Protein AF-A0A9W7CP12-F1 (afdb_monomer)

InterPro domains:
  IPR004367 Cyclin, C-terminal domain [PF02984] (115-183)
  IPR004367 Cyclin, C-terminal domain [SM01332] (68-202)
  IPR006671 Cyclin, N-terminal [PF00134] (17-91)
  IPR036915 Cyclin-like superfamily [SSF47954] (12-97)
  IPR036915 Cyclin-like superfamily [SSF47954] (108-183)
  IPR039361 Cyclin [PTHR10177] (16-177)

Nearest PDB structures (foldseek):
  7egb-assembly1_9  TM=3.425E-01  e=8.091E-02  Homo sapiens
  1jkw-assembly1_A-2  TM=3.602E-01  e=4.108E-01  Homo sapiens
  8p6v-assembly1_I  TM=3.367E-01  e=2.803E-01  Homo sapiens

Radius of gyration: 27.2 Å; Cα contacts (8 Å, |Δi|>4): 133; chains: 1; bounding box: 60×41×88 Å

Structure (mmCIF, N/CA/C/O backbone):
data_AF-A0A9W7CP12-F1
#
_entry.id   AF-A0A9W7CP12-F1
#
loop_
_atom_site.group_PDB
_atom_site.id
_atom_site.type_symbol
_atom_site.label_atom_id
_atom_site.label_alt_id
_atom_site.label_comp_id
_atom_site.label_asym_id
_atom_site.label_entity_id
_atom_site.label_seq_id
_atom_site.pdbx_PDB_ins_code
_atom_site.Cartn_x
_atom_site.Cartn_y
_atom_site.Cartn_z
_atom_site.occupancy
_atom_site.B_iso_or_equiv
_atom_site.auth_seq_id
_atom_site.auth_comp_id
_atom_site.auth_asym_id
_atom_site.auth_atom_id
_atom_site.pdbx_PDB_model_num
ATOM 1 N N . MET A 1 1 ? 6.846 12.662 -31.888 1.00 48.72 1 MET A N 1
ATOM 2 C CA . MET A 1 1 ? 7.546 11.519 -32.517 1.00 48.72 1 MET A CA 1
ATOM 3 C C . MET A 1 1 ? 6.864 10.180 -32.224 1.00 48.72 1 MET A C 1
ATOM 5 O O . MET A 1 1 ? 6.483 9.515 -33.170 1.00 48.72 1 MET A O 1
ATOM 9 N N . LEU A 1 2 ? 6.542 9.848 -30.967 1.00 48.59 2 LEU A N 1
ATOM 10 C CA . LEU A 1 2 ? 5.901 8.576 -30.557 1.00 48.59 2 LEU A CA 1
ATOM 11 C C . LEU A 1 2 ? 4.582 8.162 -31.252 1.00 48.59 2 LEU A C 1
ATOM 13 O O . LEU A 1 2 ? 4.229 6.987 -31.246 1.00 48.59 2 LEU A O 1
ATOM 17 N N . ARG A 1 3 ? 3.820 9.103 -31.828 1.00 49.47 3 ARG A N 1
ATOM 18 C CA . ARG A 1 3 ? 2.498 8.825 -32.428 1.00 49.47 3 ARG A CA 1
ATOM 19 C C . ARG A 1 3 ? 2.573 8.184 -33.821 1.00 49.47 3 ARG A C 1
ATOM 21 O O . ARG A 1 3 ? 1.631 7.509 -34.209 1.00 49.47 3 ARG A O 1
ATOM 28 N N . GLN A 1 4 ? 3.665 8.401 -34.559 1.00 51.88 4 GLN A N 1
ATOM 29 C CA . GLN A 1 4 ? 3.853 7.857 -35.913 1.00 51.88 4 GLN A CA 1
ATOM 30 C C . GLN A 1 4 ? 4.473 6.450 -35.900 1.00 51.88 4 GLN A C 1
ATOM 32 O O . GLN A 1 4 ? 4.232 5.670 -36.814 1.00 51.88 4 GLN A O 1
ATOM 37 N N . GLU A 1 5 ? 5.218 6.102 -34.849 1.00 51.44 5 GLU A N 1
ATOM 38 C CA . GLU A 1 5 ? 5.878 4.795 -34.710 1.00 51.44 5 GLU A CA 1
ATOM 39 C C . GLU A 1 5 ? 4.901 3.667 -34.347 1.00 51.44 5 GLU A C 1
ATOM 41 O O . GLU A 1 5 ? 5.086 2.538 -34.787 1.00 51.44 5 GLU A O 1
ATOM 46 N N . LEU A 1 6 ? 3.814 3.987 -33.631 1.00 53.31 6 LEU A N 1
ATOM 47 C CA . LEU A 1 6 ? 2.730 3.057 -33.268 1.00 53.31 6 LEU A CA 1
ATOM 48 C C . LEU A 1 6 ? 1.952 2.493 -34.470 1.00 53.31 6 LEU A C 1
ATOM 50 O O . LEU A 1 6 ? 1.243 1.505 -34.324 1.00 53.31 6 LEU A O 1
ATOM 54 N N . LEU A 1 7 ? 2.036 3.141 -35.637 1.00 57.94 7 LEU A N 1
ATOM 55 C CA . LEU A 1 7 ? 1.302 2.754 -36.847 1.00 57.94 7 LEU A CA 1
ATOM 56 C C . LEU A 1 7 ? 2.105 1.819 -37.762 1.00 57.94 7 LEU A C 1
ATOM 58 O O . LEU A 1 7 ? 1.591 1.391 -38.795 1.00 57.94 7 LEU A O 1
ATOM 62 N N . ARG A 1 8 ? 3.368 1.520 -37.426 1.00 54.97 8 ARG A N 1
ATOM 63 C CA . ARG A 1 8 ? 4.191 0.614 -38.228 1.00 54.97 8 ARG A CA 1
ATOM 64 C C . ARG A 1 8 ? 3.837 -0.849 -37.930 1.00 54.97 8 ARG A C 1
ATOM 66 O O . ARG A 1 8 ? 3.758 -1.213 -36.760 1.00 54.97 8 ARG A O 1
ATOM 73 N N . PRO A 1 9 ? 3.694 -1.704 -38.958 1.00 53.38 9 PRO A N 1
ATOM 74 C CA . PRO A 1 9 ? 3.470 -3.141 -38.774 1.00 53.38 9 PRO A CA 1
ATOM 75 C C . PRO A 1 9 ? 4.640 -3.849 -38.063 1.00 53.38 9 PRO A C 1
ATOM 77 O O . PRO A 1 9 ? 4.441 -4.912 -37.486 1.00 53.38 9 PRO A O 1
ATOM 80 N N . ASP A 1 10 ? 5.818 -3.219 -38.026 1.00 55.84 10 ASP A N 1
ATOM 81 C CA . ASP A 1 10 ? 7.022 -3.695 -37.330 1.00 55.84 10 ASP A CA 1
ATOM 82 C C . ASP A 1 10 ? 7.132 -3.157 -35.889 1.00 55.84 10 ASP A C 1
ATOM 84 O O . ASP A 1 10 ? 8.205 -3.210 -35.284 1.00 55.84 10 ASP A O 1
ATOM 88 N N . PHE A 1 11 ? 6.058 -2.568 -35.341 1.00 51.28 11 PHE A N 1
ATOM 89 C CA . PHE A 1 11 ? 6.026 -2.070 -33.966 1.00 51.28 11 PHE A CA 1
ATOM 90 C C . PHE A 1 11 ? 6.211 -3.239 -32.991 1.00 51.28 11 PHE A C 1
ATOM 92 O O . PHE A 1 11 ? 5.264 -3.913 -32.586 1.00 51.28 11 PHE A O 1
ATOM 99 N N . SER A 1 12 ? 7.467 -3.498 -32.632 1.00 59.34 12 SER A N 1
ATOM 100 C CA . SER A 1 12 ? 7.801 -4.504 -31.638 1.00 59.34 12 SER A CA 1
ATOM 101 C C . SER A 1 12 ? 7.378 -4.020 -30.254 1.00 59.34 12 SER A C 1
ATOM 103 O O . SER A 1 12 ? 7.565 -2.847 -29.922 1.00 59.34 12 SER A O 1
ATOM 105 N N . LYS A 1 13 ? 6.874 -4.925 -29.408 1.00 57.66 13 LYS A N 1
ATOM 106 C CA . LYS A 1 13 ? 6.557 -4.649 -27.991 1.00 57.66 13 LYS A CA 1
ATOM 107 C C . LYS A 1 13 ? 7.742 -4.006 -27.256 1.00 57.66 13 LYS A C 1
ATOM 109 O O . LYS A 1 13 ? 7.543 -3.188 -26.361 1.00 57.66 13 LYS A O 1
ATOM 114 N N . HIS A 1 14 ? 8.969 -4.282 -27.711 1.00 56.53 14 HIS A N 1
ATOM 115 C CA . HIS A 1 14 ? 10.203 -3.621 -27.282 1.00 56.53 14 HIS A CA 1
ATOM 116 C C . HIS A 1 14 ? 10.127 -2.084 -27.322 1.00 56.53 14 HIS A C 1
ATOM 118 O O . HIS A 1 14 ? 10.694 -1.426 -26.464 1.00 56.53 14 HIS A O 1
ATOM 124 N N . TYR A 1 15 ? 9.389 -1.466 -28.245 1.00 59.72 15 TYR A N 1
ATOM 125 C CA . TYR A 1 15 ? 9.288 -0.001 -28.312 1.00 59.72 15 TYR A CA 1
ATOM 126 C C . TYR A 1 15 ? 8.371 0.613 -27.246 1.00 59.72 15 TYR A C 1
ATOM 128 O O . TYR A 1 15 ? 8.470 1.807 -26.954 1.00 59.72 15 TYR A O 1
ATOM 136 N N . GLU A 1 16 ? 7.479 -0.170 -26.636 1.00 67.06 16 GLU A N 1
ATOM 137 C CA . GLU A 1 16 ? 6.551 0.343 -25.630 1.00 67.06 16 GLU A CA 1
ATOM 138 C C . GLU A 1 16 ? 7.244 0.595 -24.284 1.00 67.06 16 GLU A C 1
ATOM 140 O O . GLU A 1 16 ? 7.009 1.636 -23.663 1.00 67.06 16 GLU A O 1
ATOM 145 N N . TYR A 1 17 ? 8.163 -0.290 -23.873 1.00 70.81 17 TYR A N 1
ATOM 146 C CA . TYR A 1 17 ? 8.925 -0.112 -22.630 1.00 70.81 17 TYR A CA 1
ATOM 147 C C . TYR A 1 17 ? 9.969 1.011 -22.734 1.00 70.81 17 TYR A C 1
ATOM 149 O O . TYR A 1 17 ? 10.234 1.687 -21.738 1.00 70.81 17 TYR A O 1
ATOM 157 N N . LEU A 1 18 ? 10.517 1.271 -23.932 1.00 72.00 18 LEU A N 1
ATOM 158 C CA . LEU A 1 18 ? 11.513 2.330 -24.157 1.00 72.00 18 LEU A CA 1
ATOM 159 C C . LEU A 1 18 ? 11.016 3.716 -23.719 1.00 72.00 18 LEU A C 1
ATOM 161 O O . LEU A 1 18 ? 11.817 4.541 -23.286 1.00 72.00 18 LEU A O 1
ATOM 165 N N . LYS A 1 19 ? 9.696 3.948 -23.743 1.00 74.81 19 LYS A N 1
ATOM 166 C CA . LYS A 1 19 ? 9.063 5.185 -23.250 1.00 74.81 19 LYS A CA 1
ATOM 167 C C . LYS A 1 19 ? 9.297 5.429 -21.759 1.00 74.81 19 LYS A C 1
ATOM 169 O O . LYS A 1 19 ? 9.301 6.574 -21.322 1.00 74.81 19 LYS A O 1
ATOM 174 N N . TYR A 1 20 ? 9.446 4.357 -20.985 1.00 76.06 20 TYR A N 1
ATOM 175 C CA . TYR A 1 20 ? 9.597 4.389 -19.530 1.00 76.06 20 TYR A CA 1
ATOM 176 C C . TYR A 1 20 ? 11.020 4.066 -19.082 1.00 76.06 20 TYR A C 1
ATOM 178 O O . TYR A 1 20 ? 11.354 4.294 -17.925 1.00 76.06 20 TYR A O 1
ATOM 186 N N . ARG A 1 21 ? 11.858 3.563 -19.994 1.00 83.19 21 ARG A N 1
ATOM 187 C CA . ARG A 1 21 ? 13.224 3.115 -19.722 1.00 83.19 21 ARG A CA 1
ATOM 188 C C . ARG A 1 21 ? 14.050 4.164 -18.992 1.00 83.19 21 ARG A C 1
ATOM 190 O O . ARG A 1 21 ? 14.639 3.842 -17.973 1.00 83.19 21 ARG A O 1
ATOM 197 N N . GLN A 1 22 ? 14.097 5.393 -19.504 1.00 81.50 22 GLN A N 1
ATOM 198 C CA . GLN A 1 22 ? 14.912 6.449 -18.900 1.00 81.50 22 GLN A CA 1
ATOM 199 C C . GLN A 1 22 ? 14.479 6.714 -17.454 1.00 81.50 22 GLN A C 1
ATOM 201 O O . GLN A 1 22 ? 15.292 6.619 -16.547 1.00 81.50 22 GLN A O 1
ATOM 206 N N . VAL A 1 23 ? 13.175 6.907 -17.240 1.00 83.25 23 VAL A N 1
ATOM 207 C CA . VAL A 1 23 ? 12.600 7.142 -15.908 1.00 83.25 23 VAL A CA 1
ATOM 208 C C . VAL A 1 23 ? 12.874 5.972 -14.960 1.00 83.25 23 VAL A C 1
ATOM 210 O O . VAL A 1 23 ? 13.219 6.189 -13.806 1.00 83.25 23 VAL A O 1
ATOM 213 N N . LEU A 1 24 ? 12.743 4.730 -15.435 1.00 83.69 24 LEU A N 1
ATOM 214 C CA . LEU A 1 24 ? 13.001 3.535 -14.629 1.00 83.69 24 LEU A CA 1
ATOM 215 C C . LEU A 1 24 ? 14.478 3.377 -14.275 1.00 83.69 24 LEU A C 1
ATOM 217 O O . LEU A 1 24 ? 14.784 3.011 -13.148 1.00 83.69 24 LEU A O 1
ATOM 221 N N . VAL A 1 25 ? 15.387 3.638 -15.214 1.00 89.94 25 VAL A N 1
ATOM 222 C CA . VAL A 1 25 ? 16.833 3.524 -14.983 1.00 89.94 25 VAL A CA 1
ATOM 223 C C . VAL A 1 25 ? 17.317 4.611 -14.026 1.00 89.94 25 VAL A C 1
ATOM 225 O O . VAL A 1 25 ? 18.059 4.294 -13.100 1.00 89.94 25 VAL A O 1
ATOM 228 N N . ASP A 1 26 ? 16.857 5.851 -14.201 1.00 87.12 26 ASP A N 1
ATOM 229 C CA . ASP A 1 26 ? 17.171 6.957 -13.291 1.00 87.12 26 ASP A CA 1
ATOM 230 C C . ASP A 1 26 ? 16.660 6.646 -11.874 1.00 87.12 26 ASP A C 1
ATOM 232 O O . ASP A 1 26 ? 17.395 6.769 -10.898 1.00 87.12 26 ASP A O 1
ATOM 236 N N . TRP A 1 27 ? 15.432 6.129 -11.771 1.00 89.44 27 TRP A N 1
ATOM 237 C CA . TRP A 1 27 ? 14.845 5.674 -10.510 1.00 89.44 27 TRP A CA 1
ATOM 238 C C . TRP A 1 27 ? 15.626 4.505 -9.879 1.00 89.44 27 TRP A C 1
ATOM 240 O O . TRP A 1 27 ? 15.869 4.508 -8.677 1.00 89.44 27 TRP A O 1
ATOM 250 N N . MET A 1 28 ? 16.071 3.514 -10.663 1.00 92.06 28 MET A N 1
ATOM 251 C CA . MET A 1 28 ? 16.882 2.397 -10.153 1.00 92.06 28 MET A CA 1
ATOM 252 C C . MET A 1 28 ? 18.236 2.863 -9.621 1.00 92.06 28 MET A C 1
ATOM 254 O O . MET A 1 28 ? 18.726 2.303 -8.641 1.00 92.06 28 MET A O 1
ATOM 258 N N . ALA A 1 29 ? 18.847 3.846 -10.285 1.00 90.75 29 ALA A N 1
ATOM 259 C CA . ALA A 1 29 ? 20.113 4.423 -9.861 1.00 90.75 29 ALA A CA 1
ATOM 260 C C . ALA A 1 29 ? 19.967 5.152 -8.526 1.00 90.75 29 ALA A C 1
ATOM 262 O O . ALA A 1 29 ? 20.739 4.879 -7.607 1.00 90.75 29 ALA A O 1
ATOM 263 N N . ASP A 1 30 ? 18.932 5.982 -8.403 1.00 88.38 30 ASP A N 1
ATOM 264 C CA . ASP A 1 30 ? 18.612 6.683 -7.163 1.00 88.38 30 ASP A CA 1
ATOM 265 C C . ASP A 1 30 ? 18.343 5.701 -6.014 1.00 88.38 30 ASP A C 1
ATOM 267 O O . ASP A 1 30 ? 18.995 5.776 -4.977 1.00 88.38 30 ASP A O 1
ATOM 271 N N . VAL A 1 31 ? 17.480 4.697 -6.214 1.00 87.81 31 VAL A N 1
ATOM 272 C CA . VAL A 1 31 ? 17.159 3.696 -5.178 1.00 87.81 31 VAL A CA 1
ATOM 273 C C . VAL A 1 31 ? 18.375 2.857 -4.782 1.00 87.81 31 VAL A C 1
ATOM 275 O O . VAL A 1 31 ? 18.575 2.558 -3.601 1.00 87.81 31 VAL A O 1
ATOM 278 N N . GLY A 1 32 ? 19.193 2.469 -5.761 1.00 87.19 32 GLY A N 1
ATOM 279 C CA . GLY A 1 32 ? 20.423 1.727 -5.518 1.00 87.19 32 GLY A CA 1
ATOM 280 C C . GLY A 1 32 ? 21.399 2.501 -4.635 1.00 87.19 32 GLY A C 1
ATOM 281 O O . GLY A 1 32 ? 21.971 1.920 -3.717 1.00 87.19 32 GLY A O 1
ATOM 282 N N . GLU A 1 33 ? 21.562 3.802 -4.876 1.00 86.06 33 GLU A N 1
ATOM 283 C CA . GLU A 1 33 ? 22.510 4.655 -4.154 1.00 86.06 33 GLU A CA 1
ATOM 284 C C . GLU A 1 33 ? 21.976 5.109 -2.787 1.00 86.06 33 GLU A C 1
ATOM 286 O O . GLU A 1 33 ? 22.673 4.984 -1.778 1.00 86.06 33 GLU A O 1
ATOM 291 N N . THR A 1 34 ? 20.735 5.597 -2.728 1.00 82.56 34 THR A N 1
ATOM 292 C CA . THR A 1 34 ? 20.177 6.248 -1.532 1.00 82.56 34 THR A CA 1
ATOM 293 C C . THR A 1 34 ? 19.649 5.255 -0.502 1.00 82.56 34 THR A C 1
ATOM 295 O O . THR A 1 34 ? 19.915 5.40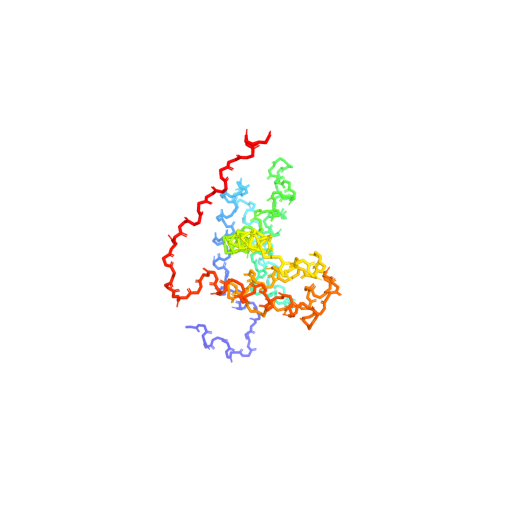8 0.693 1.00 82.56 34 THR A O 1
ATOM 298 N N . HIS A 1 35 ? 18.931 4.221 -0.948 1.00 81.50 35 HIS A N 1
ATOM 299 C CA . HIS A 1 35 ? 18.226 3.301 -0.058 1.00 81.50 35 HIS A CA 1
ATOM 300 C C . HIS A 1 35 ? 18.985 1.998 0.172 1.00 81.50 35 HIS A C 1
ATOM 302 O O . HIS A 1 35 ? 19.064 1.529 1.304 1.00 81.50 35 HIS A O 1
ATOM 308 N N . LEU A 1 36 ? 19.567 1.424 -0.883 1.00 82.31 36 LEU A N 1
ATOM 309 C CA . LEU A 1 36 ? 20.273 0.142 -0.793 1.00 82.31 36 LEU A CA 1
ATOM 310 C C . LEU A 1 36 ? 21.790 0.292 -0.611 1.00 82.31 36 LEU A C 1
ATOM 312 O O . LEU A 1 36 ? 22.464 -0.708 -0.376 1.00 82.31 36 LEU A O 1
ATOM 316 N N . ARG A 1 37 ? 22.331 1.517 -0.725 1.00 84.38 37 ARG A N 1
ATOM 317 C CA . ARG A 1 37 ? 23.773 1.830 -0.624 1.00 84.38 37 ARG A CA 1
ATOM 318 C C . ARG A 1 37 ? 24.651 0.898 -1.467 1.00 84.38 37 ARG A C 1
ATOM 320 O O . ARG A 1 37 ? 25.757 0.524 -1.083 1.00 84.38 37 ARG A O 1
ATOM 327 N N . MET A 1 38 ? 24.134 0.506 -2.625 1.00 86.50 38 MET A N 1
ATOM 328 C CA . MET A 1 38 ? 24.761 -0.446 -3.524 1.00 86.50 38 MET A CA 1
ATOM 329 C C . MET A 1 38 ? 25.910 0.200 -4.281 1.00 86.50 38 MET A C 1
ATOM 331 O O . MET A 1 38 ? 25.858 1.365 -4.679 1.00 86.50 38 MET A O 1
ATOM 335 N N . ARG A 1 39 ? 26.924 -0.610 -4.584 1.00 89.88 39 ARG A N 1
ATOM 336 C CA . ARG A 1 39 ? 27.966 -0.221 -5.532 1.00 89.88 39 ARG A CA 1
ATOM 337 C C . ARG A 1 39 ? 27.365 -0.045 -6.933 1.00 89.88 39 ARG A C 1
ATOM 339 O O . ARG A 1 39 ? 26.448 -0.777 -7.323 1.00 89.88 39 ARG A O 1
ATOM 346 N N . LYS A 1 40 ? 27.883 0.912 -7.711 1.00 90.31 40 LYS A N 1
ATOM 347 C CA . LYS A 1 40 ? 27.330 1.275 -9.034 1.00 90.31 40 LYS A CA 1
ATOM 348 C C . LYS A 1 40 ? 27.320 0.090 -9.999 1.00 90.31 40 LYS A C 1
ATOM 350 O O . LYS A 1 40 ? 26.395 -0.062 -10.791 1.00 90.31 40 LYS A O 1
ATOM 355 N N . GLU A 1 41 ? 28.304 -0.793 -9.891 1.00 91.62 41 GLU A N 1
ATOM 356 C CA . GLU A 1 41 ? 28.424 -2.017 -10.682 1.00 91.62 41 GLU A CA 1
ATOM 357 C C . GLU A 1 41 ? 27.203 -2.932 -10.505 1.00 91.62 41 GLU A C 1
ATOM 359 O O . GLU A 1 41 ? 26.729 -3.529 -11.472 1.00 91.62 41 GLU A O 1
ATOM 364 N N . TYR A 1 42 ? 26.643 -3.006 -9.293 1.00 93.25 42 TYR A N 1
ATOM 365 C CA . TYR A 1 42 ? 25.465 -3.825 -9.013 1.00 93.25 42 TYR A CA 1
ATOM 366 C C . TYR A 1 42 ? 24.195 -3.215 -9.604 1.00 93.25 42 TYR A C 1
ATOM 368 O O . TYR A 1 42 ? 23.345 -3.936 -10.123 1.00 93.25 42 TYR A O 1
ATOM 376 N N . VAL A 1 43 ? 24.073 -1.885 -9.557 1.00 91.88 43 VAL A N 1
ATOM 377 C CA . VAL A 1 43 ? 22.967 -1.156 -10.191 1.00 91.88 43 VAL A CA 1
ATOM 378 C C . VAL A 1 43 ? 23.007 -1.373 -11.705 1.00 91.88 43 VAL A C 1
ATOM 380 O O . VAL A 1 43 ? 21.986 -1.698 -12.308 1.00 91.88 43 VAL A O 1
ATOM 383 N N . HIS A 1 44 ? 24.190 -1.295 -12.323 1.00 92.75 44 HIS A N 1
ATOM 384 C CA . HIS A 1 44 ? 24.357 -1.593 -13.747 1.00 92.75 44 HIS A CA 1
ATOM 385 C C . HIS A 1 44 ? 23.969 -3.038 -14.092 1.00 92.75 44 HIS A C 1
ATOM 387 O O . HIS A 1 44 ? 23.277 -3.262 -15.088 1.00 92.75 44 HIS A O 1
ATOM 393 N N . ALA A 1 45 ? 24.350 -4.012 -13.260 1.00 93.94 45 ALA A N 1
ATOM 394 C CA . ALA A 1 45 ? 23.929 -5.401 -13.434 1.00 93.94 45 ALA A CA 1
ATOM 395 C C . ALA A 1 45 ? 22.403 -5.563 -13.311 1.00 93.94 45 ALA A C 1
ATOM 397 O O . ALA A 1 45 ? 21.787 -6.232 -14.142 1.00 93.94 45 ALA A O 1
ATOM 398 N N . ALA A 1 46 ? 21.778 -4.900 -12.332 1.00 94.50 46 ALA A N 1
ATOM 399 C CA . ALA A 1 46 ? 20.329 -4.903 -12.145 1.00 94.50 46 ALA A CA 1
ATOM 400 C C . ALA A 1 46 ? 19.585 -4.316 -13.352 1.00 94.50 46 ALA A C 1
ATOM 402 O O . ALA A 1 46 ? 18.597 -4.896 -13.804 1.00 94.50 46 ALA A O 1
ATOM 403 N N . VAL A 1 47 ? 20.069 -3.201 -13.911 1.00 92.69 47 VAL A N 1
ATOM 404 C CA . VAL A 1 47 ? 19.520 -2.622 -15.147 1.00 92.69 47 VAL A CA 1
ATOM 405 C C . VAL A 1 47 ? 19.638 -3.624 -16.298 1.00 92.69 47 VAL A C 1
ATOM 407 O O . VAL A 1 47 ? 18.671 -3.835 -17.020 1.00 92.69 47 VAL A O 1
ATOM 410 N N . GLY A 1 48 ? 20.771 -4.321 -16.427 1.00 90.31 48 GLY A N 1
ATOM 411 C CA . GLY A 1 48 ? 20.937 -5.390 -17.417 1.00 90.31 48 GLY A CA 1
ATOM 412 C C . GLY A 1 48 ? 19.929 -6.538 -17.259 1.00 90.31 48 GLY A C 1
ATOM 413 O O . GLY A 1 48 ? 19.402 -7.040 -18.255 1.00 90.31 48 GLY A O 1
ATOM 414 N N . TYR A 1 49 ? 19.608 -6.931 -16.022 1.00 92.62 49 TYR A N 1
ATOM 415 C CA . TYR A 1 49 ? 18.553 -7.914 -15.752 1.00 92.62 49 TYR A CA 1
ATOM 416 C C . TYR A 1 49 ? 17.176 -7.400 -16.177 1.00 92.62 49 TYR A C 1
ATOM 418 O O . TYR A 1 49 ? 16.430 -8.137 -16.822 1.00 92.62 49 TYR A O 1
ATOM 426 N N . LEU A 1 50 ? 16.862 -6.138 -15.872 1.00 89.31 50 LEU A N 1
ATOM 427 C CA . LEU A 1 50 ? 15.600 -5.510 -16.258 1.00 89.31 50 LEU A CA 1
ATOM 428 C C . LEU A 1 50 ? 15.438 -5.465 -17.785 1.00 89.31 50 LEU A C 1
ATOM 430 O O . LEU A 1 50 ? 14.401 -5.881 -18.298 1.00 89.31 50 LEU A O 1
ATOM 434 N N . GLU A 1 51 ? 16.472 -5.032 -18.513 1.00 86.88 51 GLU A N 1
ATOM 435 C CA . GLU A 1 51 ? 16.470 -4.989 -19.984 1.00 86.88 51 GLU A CA 1
ATOM 436 C C . GLU A 1 51 ? 16.216 -6.373 -20.579 1.00 86.88 51 GLU A C 1
ATOM 438 O O . GLU A 1 51 ? 15.392 -6.521 -21.476 1.00 86.88 51 GLU A O 1
ATOM 443 N N . LYS A 1 52 ? 16.869 -7.415 -20.051 1.00 86.19 52 LYS A N 1
ATOM 444 C CA . LYS A 1 52 ? 16.702 -8.783 -20.554 1.00 86.19 52 LYS A CA 1
ATOM 445 C C . LYS A 1 52 ? 15.288 -9.324 -20.333 1.00 86.19 52 LYS A C 1
ATOM 447 O O . LYS A 1 52 ? 14.779 -10.045 -21.188 1.00 86.19 52 LYS A O 1
ATOM 452 N N . VAL A 1 53 ? 14.654 -8.987 -19.209 1.00 84.56 53 VAL A N 1
ATOM 453 C CA . VAL A 1 53 ? 13.267 -9.391 -18.930 1.00 84.56 53 VAL A CA 1
ATOM 454 C C . VAL A 1 53 ? 12.292 -8.643 -19.839 1.00 84.56 53 VAL A C 1
ATOM 456 O O . VAL A 1 53 ? 11.406 -9.265 -20.425 1.00 84.56 53 VAL A O 1
ATOM 459 N N . LEU A 1 54 ? 12.469 -7.331 -20.001 1.00 79.69 54 LEU A N 1
ATOM 460 C CA . LEU A 1 54 ? 11.586 -6.497 -20.822 1.00 79.69 54 LEU A CA 1
ATOM 461 C C . LEU A 1 54 ? 11.781 -6.705 -22.331 1.00 79.69 54 LEU A C 1
ATOM 463 O O . LEU A 1 54 ? 10.849 -6.476 -23.096 1.00 79.69 54 LEU A O 1
ATOM 467 N N . ALA A 1 55 ? 12.958 -7.170 -22.755 1.00 77.00 55 ALA A N 1
ATOM 468 C CA . ALA A 1 55 ? 13.257 -7.533 -24.138 1.00 77.00 55 ALA A CA 1
ATOM 469 C C . ALA A 1 55 ? 12.886 -8.986 -24.494 1.00 77.00 55 ALA A C 1
ATOM 471 O O . ALA A 1 55 ? 13.172 -9.430 -25.607 1.00 77.00 55 ALA A O 1
ATOM 472 N N . SER A 1 56 ? 12.289 -9.747 -23.575 1.00 76.38 56 SER A N 1
ATOM 473 C CA . SER A 1 56 ? 11.791 -11.092 -23.879 1.00 76.38 56 SER A CA 1
ATOM 474 C C . SER A 1 56 ? 10.468 -11.037 -24.657 1.00 76.38 56 SER A C 1
ATOM 476 O O . SER A 1 56 ? 9.692 -10.099 -24.501 1.00 76.38 56 SER A O 1
ATOM 478 N N . ASP A 1 57 ? 10.169 -12.065 -25.459 1.00 69.50 57 ASP A N 1
ATOM 479 C CA . ASP A 1 57 ? 8.912 -12.158 -26.232 1.00 69.50 57 ASP A CA 1
ATOM 480 C C . ASP A 1 57 ? 7.658 -12.382 -25.358 1.00 69.50 57 ASP A C 1
ATOM 482 O O . ASP A 1 57 ? 6.529 -12.480 -25.857 1.00 69.50 57 ASP A O 1
ATOM 486 N N . ALA A 1 58 ? 7.841 -12.459 -24.038 1.00 73.12 58 ALA A N 1
ATOM 487 C CA . ALA A 1 58 ? 6.760 -12.564 -23.076 1.00 73.12 58 ALA A CA 1
ATOM 488 C C . ALA A 1 58 ? 5.872 -11.302 -23.095 1.00 73.12 58 ALA A C 1
ATOM 490 O O . ALA A 1 58 ? 6.327 -10.200 -23.413 1.00 73.12 58 ALA A O 1
ATOM 491 N N . PRO A 1 59 ? 4.577 -11.425 -22.756 1.00 72.06 59 PRO A N 1
ATOM 492 C CA . PRO A 1 59 ? 3.723 -10.256 -22.595 1.00 72.06 59 PRO A CA 1
ATOM 493 C C . PRO A 1 59 ? 4.307 -9.317 -21.531 1.00 72.06 59 PRO A C 1
ATOM 495 O O . PRO A 1 59 ? 4.590 -9.743 -20.410 1.00 72.06 59 PRO A O 1
ATOM 498 N N . LEU A 1 60 ? 4.467 -8.038 -21.892 1.00 69.25 60 LEU A N 1
ATOM 499 C CA . LEU A 1 60 ? 4.967 -7.018 -20.976 1.00 69.25 60 LEU A CA 1
ATOM 500 C C . LEU A 1 60 ? 4.073 -6.949 -19.729 1.00 69.25 60 LEU A C 1
ATOM 502 O O . LEU A 1 60 ? 2.840 -6.974 -19.850 1.00 69.25 60 LEU A O 1
ATOM 506 N N . PRO A 1 61 ? 4.665 -6.842 -18.528 1.00 71.88 61 PRO A N 1
ATOM 507 C CA . PRO A 1 61 ? 3.885 -6.601 -17.332 1.00 71.88 61 PRO A CA 1
ATOM 508 C C . PRO A 1 61 ? 3.157 -5.259 -17.442 1.00 71.88 61 PRO A C 1
ATOM 510 O O . PRO A 1 61 ? 3.582 -4.345 -18.149 1.00 71.88 61 PRO A O 1
ATOM 513 N N . ARG A 1 62 ? 2.039 -5.134 -16.723 1.00 73.25 62 ARG A N 1
ATOM 514 C CA . ARG A 1 62 ? 1.333 -3.856 -16.620 1.00 73.25 62 ARG A CA 1
ATOM 515 C C . ARG A 1 62 ? 2.274 -2.787 -16.037 1.00 73.25 62 ARG A C 1
ATOM 517 O O . ARG A 1 62 ? 3.146 -3.104 -15.227 1.00 73.25 62 ARG A O 1
ATOM 524 N N . LYS A 1 63 ? 2.094 -1.528 -16.446 1.00 70.44 63 LYS A N 1
ATOM 525 C CA . LYS A 1 63 ? 2.983 -0.401 -16.104 1.00 70.44 63 LYS A CA 1
ATOM 526 C C . LYS A 1 63 ? 3.190 -0.219 -14.590 1.00 70.44 63 LYS A C 1
ATOM 528 O O . LYS A 1 63 ? 4.292 0.108 -14.167 1.00 70.44 63 LYS A O 1
ATOM 533 N N . ASP A 1 64 ? 2.161 -0.477 -13.785 1.00 71.06 64 ASP A N 1
ATOM 534 C CA . ASP A 1 64 ? 2.176 -0.459 -12.311 1.00 71.06 64 ASP A CA 1
ATOM 535 C C . ASP A 1 64 ? 3.164 -1.462 -11.694 1.00 71.06 64 ASP A C 1
ATOM 537 O O . ASP A 1 64 ? 3.562 -1.322 -10.544 1.00 71.06 64 ASP A O 1
ATOM 541 N N . ARG A 1 65 ? 3.612 -2.461 -12.459 1.00 77.00 65 ARG A N 1
ATOM 542 C CA . ARG A 1 65 ? 4.532 -3.502 -11.986 1.00 77.00 65 ARG A CA 1
ATOM 543 C C . ARG A 1 65 ? 5.982 -3.273 -12.398 1.00 77.00 65 ARG A C 1
ATOM 545 O O . ARG A 1 65 ? 6.843 -4.050 -11.994 1.00 77.00 65 ARG A O 1
ATOM 552 N N . PHE A 1 66 ? 6.280 -2.241 -13.189 1.00 82.19 66 PHE A N 1
ATOM 553 C CA . PHE A 1 66 ? 7.641 -2.000 -13.682 1.00 82.19 66 PHE A CA 1
ATOM 554 C C . PHE A 1 66 ? 8.625 -1.661 -12.565 1.00 82.19 66 PHE A C 1
ATOM 556 O O . PHE A 1 66 ? 9.730 -2.193 -12.554 1.00 82.19 66 PHE A O 1
ATOM 563 N N . GLN A 1 67 ? 8.217 -0.847 -11.595 1.00 84.19 67 GLN A N 1
ATOM 564 C CA . GLN A 1 67 ? 9.052 -0.541 -10.434 1.00 84.19 67 GLN A CA 1
ATOM 565 C C . GLN A 1 67 ? 9.263 -1.780 -9.549 1.00 84.19 67 GLN A C 1
ATOM 567 O O . GLN A 1 67 ? 10.366 -2.001 -9.060 1.00 84.19 67 GLN A O 1
ATOM 572 N N . LEU A 1 68 ? 8.252 -2.647 -9.395 1.00 84.81 68 LEU A N 1
ATOM 573 C CA . LEU A 1 68 ? 8.388 -3.884 -8.612 1.00 84.81 68 LEU A CA 1
ATOM 574 C C . LEU A 1 68 ? 9.365 -4.849 -9.290 1.00 84.81 68 LEU A C 1
ATOM 576 O O . LEU A 1 68 ? 10.193 -5.486 -8.634 1.00 84.81 68 LEU A O 1
ATOM 580 N N . LEU A 1 69 ? 9.287 -4.936 -10.618 1.00 87.12 69 LEU A N 1
ATOM 581 C CA . LEU A 1 69 ? 10.240 -5.694 -11.414 1.00 87.12 69 LEU A CA 1
ATOM 582 C C . LEU A 1 69 ? 11.657 -5.122 -11.260 1.00 87.12 69 LEU A C 1
ATOM 584 O O . LEU A 1 69 ? 12.590 -5.878 -11.005 1.00 87.12 69 LEU A O 1
ATOM 588 N N . ALA A 1 70 ? 11.808 -3.800 -11.333 1.00 89.25 70 ALA A N 1
ATOM 589 C CA . ALA A 1 70 ? 13.084 -3.116 -11.154 1.00 89.25 70 ALA A CA 1
ATOM 590 C C . ALA A 1 70 ? 13.685 -3.340 -9.749 1.00 89.25 70 ALA A C 1
ATOM 592 O O . ALA A 1 70 ? 14.866 -3.673 -9.640 1.00 89.25 70 ALA A O 1
ATOM 593 N N . LEU A 1 71 ? 12.876 -3.276 -8.682 1.00 89.62 71 LEU A N 1
ATOM 594 C CA . LEU A 1 71 ? 13.279 -3.666 -7.320 1.00 89.62 71 LEU A CA 1
ATOM 595 C C . LEU A 1 71 ? 13.743 -5.118 -7.258 1.00 89.62 71 LEU A C 1
ATOM 597 O O . LEU A 1 71 ? 14.769 -5.425 -6.655 1.00 89.62 71 LEU A O 1
ATOM 601 N N . SER A 1 72 ? 13.004 -6.022 -7.899 1.00 89.88 72 SER A N 1
ATOM 602 C CA . SER A 1 72 ? 13.357 -7.443 -7.933 1.00 89.88 72 SER A CA 1
ATOM 603 C C . SER A 1 72 ? 14.715 -7.656 -8.608 1.00 89.88 72 SER A C 1
ATOM 605 O O . SER A 1 72 ? 15.529 -8.439 -8.119 1.00 89.88 72 SER A O 1
ATOM 607 N N . CYS A 1 73 ? 14.996 -6.914 -9.684 1.00 92.75 73 CYS A N 1
ATOM 608 C CA . CYS A 1 73 ? 16.296 -6.908 -10.348 1.00 92.75 73 CYS A CA 1
ATOM 609 C C . CYS A 1 73 ? 17.411 -6.341 -9.451 1.00 92.75 73 CYS A C 1
ATOM 611 O O . CYS A 1 73 ? 18.489 -6.933 -9.406 1.00 92.75 73 CYS A O 1
ATOM 613 N N . LEU A 1 74 ? 17.159 -5.258 -8.704 1.00 91.38 74 LEU A N 1
ATOM 614 C CA . LEU A 1 74 ? 18.114 -4.689 -7.738 1.00 91.38 74 LEU A CA 1
ATOM 615 C C . LEU A 1 74 ? 18.452 -5.687 -6.628 1.00 91.38 74 LEU A C 1
ATOM 617 O O . LEU A 1 74 ? 19.623 -5.962 -6.372 1.00 91.38 74 LEU A O 1
ATOM 621 N N . ARG A 1 75 ? 17.435 -6.318 -6.031 1.00 90.56 75 ARG A N 1
ATOM 622 C CA . ARG A 1 75 ? 17.630 -7.357 -5.012 1.00 90.56 75 ARG A CA 1
ATOM 623 C C . ARG A 1 75 ? 18.371 -8.568 -5.558 1.00 90.56 75 ARG A C 1
ATOM 625 O O . ARG A 1 75 ? 19.202 -9.145 -4.863 1.00 90.56 75 ARG A O 1
ATOM 632 N N . MET A 1 76 ? 18.065 -8.972 -6.789 1.00 91.88 76 MET A N 1
ATOM 633 C CA . MET A 1 76 ? 18.763 -10.071 -7.447 1.00 91.88 76 MET A CA 1
ATOM 634 C C . MET A 1 76 ? 20.243 -9.733 -7.641 1.00 91.88 76 MET A C 1
ATOM 636 O O . MET A 1 76 ? 21.091 -10.544 -7.284 1.00 91.88 76 MET A O 1
ATOM 640 N N . ALA A 1 77 ? 20.567 -8.535 -8.132 1.00 92.75 77 ALA A N 1
ATOM 641 C CA . ALA A 1 77 ? 21.952 -8.088 -8.257 1.00 92.75 77 ALA A CA 1
ATOM 642 C C . ALA A 1 77 ? 22.673 -8.078 -6.903 1.00 92.75 77 ALA A C 1
ATOM 644 O O . ALA A 1 77 ? 23.774 -8.610 -6.808 1.00 92.75 77 ALA A O 1
ATOM 645 N N . LEU A 1 78 ? 22.022 -7.580 -5.851 1.00 90.38 78 LEU A N 1
ATOM 646 C CA . LEU A 1 78 ? 22.574 -7.558 -4.497 1.00 90.38 78 LEU A CA 1
ATOM 647 C C . LEU A 1 78 ? 22.823 -8.967 -3.943 1.00 90.38 78 LEU A C 1
ATOM 649 O O . LEU A 1 78 ? 23.865 -9.225 -3.361 1.00 90.38 78 LEU A O 1
ATOM 653 N N . LYS A 1 79 ? 21.916 -9.916 -4.199 1.00 89.12 79 LYS A N 1
ATOM 654 C CA . LYS A 1 79 ? 22.076 -11.312 -3.769 1.00 89.12 79 LYS A CA 1
ATOM 655 C C . LYS A 1 79 ? 23.217 -12.044 -4.487 1.00 89.12 79 LYS A C 1
ATOM 657 O O . LYS A 1 79 ? 23.813 -12.944 -3.907 1.00 89.12 79 LYS A O 1
ATOM 662 N N . PHE A 1 80 ? 23.463 -11.729 -5.759 1.00 90.19 80 PHE A N 1
ATOM 663 C CA . PHE A 1 80 ? 24.460 -12.435 -6.575 1.00 90.19 80 PHE A CA 1
ATOM 664 C C . PHE A 1 80 ? 25.841 -11.774 -6.580 1.00 90.19 80 PHE A C 1
ATOM 666 O O . PHE A 1 80 ? 26.830 -12.468 -6.797 1.00 90.19 80 PHE A O 1
ATOM 673 N N . LEU A 1 81 ? 25.908 -10.454 -6.401 1.00 87.62 81 LEU A N 1
ATOM 674 C CA . LEU A 1 81 ? 27.146 -9.675 -6.493 1.00 87.62 81 LEU A CA 1
ATOM 675 C C . LEU A 1 81 ? 27.554 -9.040 -5.158 1.00 87.62 81 LEU A C 1
ATOM 677 O O . LEU A 1 81 ? 28.734 -8.736 -4.984 1.00 87.62 81 LEU A O 1
ATOM 681 N N . GLY A 1 82 ? 26.591 -8.818 -4.261 1.00 82.38 82 GLY A N 1
ATOM 682 C CA . GLY A 1 82 ? 26.795 -8.227 -2.942 1.00 82.38 82 GLY A CA 1
ATOM 683 C C . GLY A 1 82 ? 27.275 -9.220 -1.895 1.00 82.38 82 GLY A C 1
ATOM 684 O O . GLY A 1 82 ? 27.234 -10.438 -2.091 1.00 82.38 82 GLY A O 1
ATOM 685 N N . THR A 1 83 ? 27.735 -8.688 -0.767 1.00 79.75 83 THR A N 1
ATOM 686 C CA . THR A 1 83 ? 27.994 -9.491 0.433 1.00 79.75 83 THR A CA 1
ATOM 687 C C . THR A 1 83 ? 26.691 -9.736 1.198 1.00 79.75 83 THR A C 1
ATOM 689 O O . THR A 1 83 ? 25.714 -9.002 1.048 1.00 79.75 83 THR A O 1
ATOM 692 N N . GLU A 1 84 ? 26.649 -10.776 2.034 1.00 72.25 84 GLU A N 1
ATOM 693 C CA . GLU A 1 84 ? 25.457 -11.099 2.836 1.00 72.25 84 GLU A CA 1
ATOM 694 C C . GLU A 1 84 ? 25.067 -9.958 3.797 1.00 72.25 84 GLU A C 1
ATOM 696 O O . GLU A 1 84 ? 23.890 -9.769 4.085 1.00 72.25 84 GLU A O 1
ATOM 701 N N . GLU A 1 85 ? 26.044 -9.146 4.208 1.00 75.81 85 GLU A N 1
ATOM 702 C CA . GLU A 1 85 ? 25.868 -7.960 5.057 1.00 75.81 85 GLU A CA 1
ATOM 703 C C . GLU A 1 85 ? 25.251 -6.761 4.315 1.00 75.81 85 GLU A C 1
ATOM 705 O O . GLU A 1 85 ? 24.590 -5.933 4.935 1.00 75.81 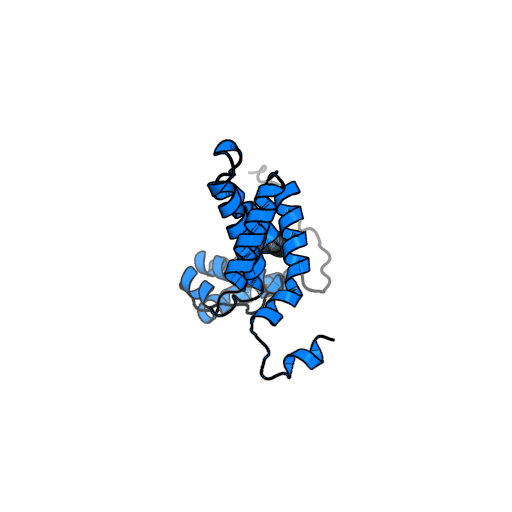85 GLU A O 1
ATOM 710 N N . GLU A 1 86 ? 25.441 -6.658 2.994 1.00 74.56 86 GLU A N 1
ATOM 711 C CA . GLU A 1 86 ? 24.858 -5.592 2.165 1.00 74.56 86 GLU A CA 1
ATOM 712 C C . GLU A 1 86 ? 23.373 -5.848 1.857 1.00 74.56 86 GLU A C 1
ATOM 714 O O . GLU A 1 86 ? 22.669 -4.943 1.411 1.00 74.56 86 GLU A O 1
ATOM 719 N N . LEU A 1 87 ? 22.881 -7.075 2.069 1.00 78.38 87 LEU A N 1
ATOM 720 C CA . LEU A 1 87 ? 21.509 -7.457 1.762 1.00 78.38 87 LEU A CA 1
ATOM 721 C C . LEU A 1 87 ? 20.575 -7.091 2.928 1.00 78.38 87 LEU A C 1
ATOM 723 O O . LEU A 1 87 ? 20.617 -7.754 3.967 1.00 78.38 87 LEU A O 1
ATOM 727 N N . PRO A 1 88 ? 19.647 -6.131 2.758 1.00 81.19 88 PRO A N 1
ATOM 728 C CA . PRO A 1 88 ? 18.660 -5.874 3.791 1.00 81.19 88 PRO A CA 1
ATOM 729 C C . PRO A 1 88 ? 17.776 -7.118 4.002 1.00 81.19 88 PRO A C 1
ATOM 731 O O . PRO A 1 88 ? 17.448 -7.837 3.030 1.00 81.19 88 PRO A O 1
ATOM 734 N N . PRO A 1 89 ? 17.339 -7.373 5.251 1.00 83.81 89 PRO A N 1
ATOM 735 C CA . PRO A 1 89 ? 16.336 -8.380 5.554 1.00 83.81 89 PRO A CA 1
ATOM 736 C C . PRO A 1 89 ? 15.125 -8.241 4.631 1.00 83.81 89 PRO A C 1
ATOM 738 O O . PRO A 1 89 ? 14.743 -7.143 4.228 1.00 83.81 89 PRO A O 1
ATOM 741 N N . MET A 1 90 ? 14.482 -9.364 4.297 1.00 80.75 90 MET A N 1
ATOM 742 C CA . MET A 1 90 ? 13.337 -9.345 3.377 1.00 80.75 90 MET A CA 1
ATOM 743 C C . MET A 1 90 ? 12.214 -8.411 3.859 1.00 80.75 90 MET A C 1
ATOM 745 O O . MET A 1 90 ? 11.559 -7.789 3.031 1.00 80.75 90 MET A O 1
ATOM 749 N N . ALA A 1 91 ? 12.019 -8.292 5.176 1.00 75.31 91 ALA A N 1
ATOM 750 C CA . ALA A 1 91 ? 11.038 -7.387 5.770 1.00 75.31 91 ALA A CA 1
ATOM 751 C C . ALA A 1 91 ? 11.344 -5.911 5.461 1.00 75.31 91 ALA A C 1
ATOM 753 O O . ALA A 1 91 ? 10.484 -5.204 4.948 1.00 75.31 91 ALA A O 1
ATOM 754 N N . GLU A 1 92 ? 12.585 -5.472 5.673 1.00 78.56 92 GLU A N 1
ATOM 755 C CA . GLU A 1 92 ? 13.012 -4.097 5.386 1.00 78.56 92 GLU A CA 1
ATOM 756 C C . GLU A 1 92 ? 12.950 -3.793 3.883 1.00 78.56 92 GLU A C 1
ATOM 758 O O . GLU A 1 92 ? 12.446 -2.753 3.463 1.00 78.56 92 GLU A O 1
ATOM 763 N N . PHE A 1 93 ? 13.374 -4.748 3.050 1.00 81.31 93 PHE A N 1
ATOM 764 C CA . PHE A 1 93 ? 13.267 -4.627 1.597 1.00 81.31 93 PHE A CA 1
ATOM 765 C C . PHE A 1 93 ? 11.807 -4.519 1.126 1.00 81.31 93 PHE A C 1
ATOM 767 O O . PHE A 1 93 ? 11.504 -3.766 0.200 1.00 81.31 93 PHE A O 1
ATOM 774 N N . TRP A 1 94 ? 10.898 -5.266 1.757 1.00 74.06 94 TRP A N 1
ATOM 775 C CA . TRP A 1 94 ? 9.464 -5.221 1.476 1.00 74.06 94 TRP A CA 1
ATOM 776 C C . TRP A 1 94 ? 8.847 -3.882 1.878 1.00 74.06 94 TRP A C 1
ATOM 778 O O . TRP A 1 94 ? 8.110 -3.289 1.095 1.00 74.06 94 TRP A O 1
ATOM 788 N N . GLU A 1 95 ? 9.184 -3.365 3.058 1.00 71.88 95 GLU A N 1
ATOM 789 C CA . GLU A 1 95 ? 8.735 -2.044 3.502 1.00 71.88 95 GLU A CA 1
ATOM 790 C C . GLU A 1 95 ? 9.257 -0.920 2.605 1.00 71.88 95 GLU A C 1
ATOM 792 O O . GLU A 1 95 ? 8.508 -0.005 2.263 1.00 71.88 95 GLU A O 1
ATOM 797 N N . MET A 1 96 ? 10.527 -0.985 2.204 1.00 72.44 96 MET A N 1
ATOM 798 C CA . MET A 1 96 ? 11.121 -0.054 1.245 1.00 72.44 96 MET A CA 1
ATOM 799 C C . MET A 1 96 ? 10.403 -0.135 -0.109 1.00 72.44 96 MET A C 1
ATOM 801 O O . MET A 1 96 ? 10.060 0.888 -0.699 1.00 72.44 96 MET A O 1
ATOM 805 N N . GLY A 1 97 ? 10.123 -1.352 -0.585 1.00 71.88 97 GLY A N 1
ATOM 806 C CA . GLY A 1 97 ? 9.385 -1.570 -1.822 1.00 71.88 97 GLY A CA 1
ATOM 807 C C . GLY A 1 97 ? 7.965 -1.017 -1.768 1.00 71.88 97 GLY A C 1
ATOM 808 O O . GLY A 1 97 ? 7.559 -0.314 -2.686 1.00 71.88 97 GLY A O 1
ATOM 809 N N . ASN A 1 98 ? 7.230 -1.250 -0.682 1.00 69.00 98 ASN A N 1
ATOM 810 C CA . ASN A 1 98 ? 5.880 -0.711 -0.507 1.00 69.00 98 ASN A CA 1
ATOM 811 C C . ASN A 1 98 ? 5.863 0.816 -0.492 1.00 69.00 98 ASN A C 1
ATOM 813 O O . ASN A 1 98 ? 5.034 1.403 -1.182 1.00 69.00 98 ASN A O 1
ATOM 817 N N . ARG A 1 99 ? 6.809 1.447 0.216 1.00 66.94 99 ARG A N 1
ATOM 818 C CA . ARG A 1 99 ? 6.961 2.911 0.248 1.00 66.94 99 ARG A CA 1
ATOM 819 C C . ARG A 1 99 ? 7.236 3.512 -1.132 1.00 66.94 99 ARG A C 1
ATOM 821 O O . ARG A 1 99 ? 6.815 4.630 -1.400 1.00 66.94 99 ARG A O 1
ATOM 828 N N . MET A 1 100 ? 7.931 2.776 -2.002 1.00 66.00 100 MET A N 1
ATOM 829 C CA . MET A 1 100 ? 8.333 3.266 -3.323 1.00 66.00 100 MET A CA 1
ATOM 830 C C . MET A 1 100 ? 7.355 2.901 -4.455 1.00 66.00 100 MET A C 1
ATOM 832 O O . MET A 1 100 ? 7.338 3.568 -5.489 1.00 66.00 100 MET A O 1
ATOM 836 N N . LEU A 1 101 ? 6.558 1.837 -4.287 1.00 62.97 101 LEU A N 1
ATOM 837 C CA . LEU A 1 101 ? 5.599 1.326 -5.283 1.00 62.97 101 LEU A CA 1
ATOM 838 C C . LEU A 1 101 ? 4.196 1.905 -5.136 1.00 62.97 101 LEU A C 1
ATOM 840 O O . LEU A 1 101 ? 3.456 2.021 -6.112 1.00 62.97 101 LEU A O 1
ATOM 844 N N . LEU A 1 102 ? 3.815 2.228 -3.910 1.00 54.06 102 LEU A N 1
ATOM 845 C CA . LEU A 1 102 ? 2.543 2.830 -3.568 1.00 54.06 102 LEU A CA 1
ATOM 846 C C . LEU A 1 102 ? 2.890 4.144 -2.890 1.00 54.06 102 LEU A C 1
ATOM 848 O O . LEU A 1 102 ? 3.694 4.146 -1.966 1.00 54.06 102 LEU A O 1
ATOM 852 N N . GLY A 1 103 ? 2.304 5.255 -3.335 1.00 52.16 103 GLY A N 1
ATOM 853 C CA . GLY A 1 103 ? 2.319 6.503 -2.576 1.00 52.16 103 GLY A CA 1
ATOM 854 C C . GLY A 1 103 ? 1.620 6.287 -1.234 1.00 52.16 103 GLY A C 1
ATOM 855 O O . GLY A 1 103 ? 0.444 6.609 -1.091 1.00 52.16 103 GLY A O 1
ATOM 856 N N . ALA A 1 104 ? 2.329 5.677 -0.286 1.00 48.66 104 ALA A N 1
ATOM 857 C CA . ALA A 1 104 ? 1.837 5.302 1.025 1.00 48.66 104 ALA A CA 1
ATOM 858 C C . ALA A 1 104 ? 1.543 6.532 1.878 1.00 48.66 104 ALA A C 1
ATOM 860 O O . ALA A 1 104 ? 0.760 6.409 2.797 1.00 48.66 104 ALA A O 1
ATOM 861 N N . GLU A 1 105 ? 2.013 7.730 1.519 1.00 49.00 105 GLU A N 1
ATOM 862 C CA . GLU A 1 105 ? 1.477 8.958 2.115 1.00 49.00 105 GLU A CA 1
ATOM 863 C C . GLU A 1 105 ? -0.046 9.035 1.936 1.00 49.00 105 GLU A C 1
ATOM 865 O O . GLU A 1 105 ? -0.754 9.273 2.897 1.00 49.00 105 GLU A O 1
ATOM 870 N N . ILE A 1 106 ? -0.596 8.696 0.763 1.00 49.59 106 ILE A N 1
ATOM 871 C CA . ILE A 1 106 ? -2.050 8.768 0.538 1.00 49.59 106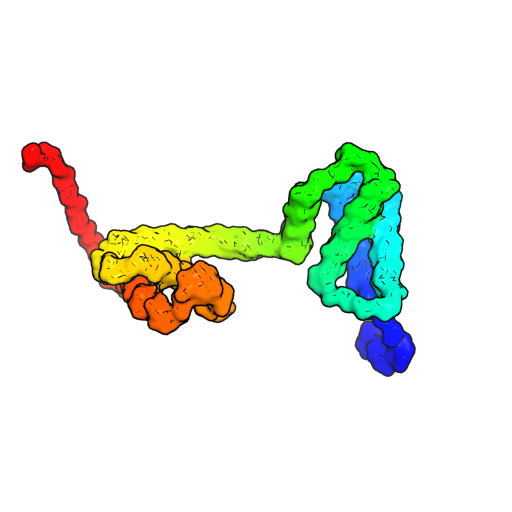 ILE A CA 1
ATOM 872 C C . ILE A 1 106 ? -2.790 7.656 1.292 1.00 49.59 106 ILE A C 1
ATOM 874 O O . ILE A 1 106 ? -3.921 7.863 1.722 1.00 49.59 106 ILE A O 1
ATOM 878 N N . VAL A 1 107 ? -2.189 6.471 1.441 1.00 52.66 107 VAL A N 1
ATOM 879 C CA . VAL A 1 107 ? -2.851 5.320 2.079 1.00 52.66 107 VAL A CA 1
ATOM 880 C C . VAL A 1 107 ? -2.695 5.356 3.597 1.00 52.66 107 VAL A C 1
ATOM 882 O O . VAL A 1 107 ? -3.679 5.096 4.277 1.00 52.66 107 VAL A O 1
ATOM 885 N N . ASP A 1 108 ? -1.529 5.729 4.125 1.00 56.41 108 ASP A N 1
ATOM 886 C CA . ASP A 1 108 ? -1.283 5.894 5.560 1.00 56.41 108 ASP A CA 1
ATOM 887 C C . ASP A 1 108 ? -1.992 7.136 6.093 1.00 56.41 108 ASP A C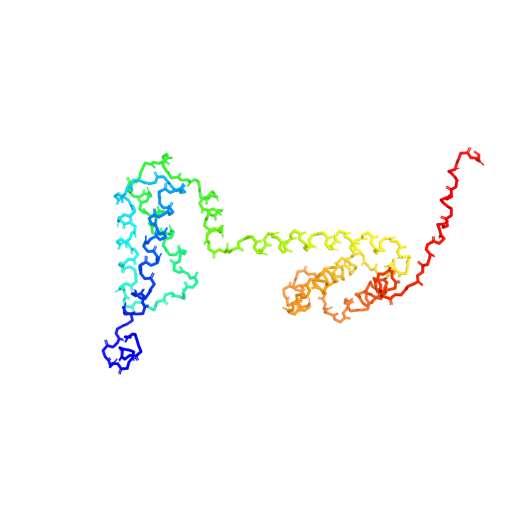 1
ATOM 889 O O . ASP A 1 108 ? -2.619 7.056 7.142 1.00 56.41 108 ASP A O 1
ATOM 893 N N . GLU A 1 109 ? -2.005 8.250 5.354 1.00 60.78 109 GLU A N 1
ATOM 894 C CA . GLU A 1 109 ? -2.736 9.447 5.771 1.00 60.78 109 GLU A CA 1
ATOM 895 C C . GLU A 1 109 ? -4.253 9.220 5.682 1.00 60.78 109 GLU A C 1
ATOM 897 O O . GLU A 1 109 ? -4.982 9.511 6.631 1.00 60.78 109 GLU A O 1
ATOM 902 N N . ALA A 1 110 ? -4.758 8.605 4.602 1.00 64.44 110 ALA A N 1
ATOM 903 C CA . ALA A 1 110 ? -6.172 8.228 4.532 1.00 64.44 110 ALA A CA 1
ATOM 904 C C . ALA A 1 110 ? -6.552 7.189 5.595 1.00 64.44 110 ALA A C 1
ATOM 906 O O . ALA A 1 110 ? -7.664 7.245 6.115 1.00 64.44 110 ALA A O 1
ATOM 907 N N . HIS A 1 111 ? -5.656 6.259 5.934 1.00 71.00 111 HIS A N 1
ATOM 908 C CA . HIS A 1 111 ? -5.865 5.295 7.011 1.00 71.00 111 HIS A CA 1
ATOM 909 C C . HIS A 1 111 ? -5.849 5.976 8.384 1.00 71.00 111 HIS A C 1
ATOM 911 O O . HIS A 1 111 ? -6.704 5.683 9.213 1.00 71.00 111 HIS A O 1
ATOM 917 N N . GLU A 1 112 ? -4.950 6.931 8.621 1.00 75.50 112 GLU A N 1
ATOM 918 C CA . GLU A 1 112 ? -4.913 7.720 9.852 1.00 75.50 112 GLU A CA 1
ATOM 919 C C . GLU A 1 112 ? -6.195 8.546 10.013 1.00 75.50 112 GLU A C 1
ATOM 921 O O . GLU A 1 112 ? -6.827 8.504 11.071 1.00 75.50 112 GLU A O 1
ATOM 926 N N . TYR A 1 113 ? -6.642 9.238 8.959 1.00 77.81 113 TYR A N 1
ATOM 927 C CA . TYR A 1 113 ? -7.936 9.921 8.972 1.00 77.81 113 TYR A CA 1
ATOM 928 C C . TYR A 1 113 ? -9.085 8.932 9.193 1.00 77.81 113 TYR A C 1
ATOM 930 O O . TYR A 1 113 ? -9.991 9.215 9.973 1.00 77.81 113 TYR A O 1
ATOM 938 N N . TYR A 1 114 ? -9.045 7.755 8.568 1.00 81.00 114 TYR A N 1
ATOM 939 C CA . TYR A 1 114 ? -10.051 6.712 8.761 1.00 81.00 114 TYR A CA 1
ATOM 940 C C . TYR A 1 114 ? -10.140 6.238 10.212 1.00 81.00 114 TYR A C 1
ATOM 942 O O . TYR A 1 114 ? -11.245 6.130 10.745 1.00 81.00 114 TYR A O 1
ATOM 950 N N . CYS A 1 115 ? -8.998 5.994 10.857 1.00 81.75 115 CYS A N 1
ATOM 951 C CA . CYS A 1 115 ? -8.921 5.650 12.272 1.00 81.75 115 CYS A CA 1
ATOM 952 C C . CYS A 1 115 ? -9.507 6.765 13.143 1.00 81.75 115 CYS A C 1
ATOM 954 O O . CYS A 1 115 ? -10.372 6.478 13.966 1.00 81.75 115 CYS A O 1
ATOM 956 N N . LYS A 1 116 ? -9.144 8.032 12.892 1.00 84.69 116 LYS A N 1
ATOM 957 C CA . LYS A 1 116 ? -9.706 9.189 13.614 1.00 84.69 116 LYS A CA 1
ATOM 958 C C . LYS A 1 116 ? -11.227 9.275 13.479 1.00 84.69 116 LYS A C 1
ATOM 960 O O . LYS A 1 116 ? -11.918 9.501 14.467 1.00 84.69 116 LYS A O 1
ATOM 965 N N . TYR A 1 117 ? -11.769 9.062 12.277 1.00 84.94 117 TYR A N 1
ATOM 966 C CA . TYR A 1 117 ? -13.220 9.020 12.076 1.00 84.94 117 TYR A CA 1
ATOM 967 C C . TYR A 1 117 ? -13.865 7.824 12.780 1.00 84.94 117 TYR A C 1
ATOM 969 O O . TYR A 1 117 ? -14.932 7.973 13.367 1.00 84.94 117 TYR A O 1
ATOM 977 N N . ALA A 1 118 ? -13.238 6.646 12.746 1.00 87.81 118 ALA A N 1
ATOM 978 C CA . ALA A 1 118 ? -13.766 5.463 13.419 1.00 87.81 118 ALA A CA 1
ATOM 979 C C . ALA A 1 118 ? -13.826 5.650 14.942 1.00 87.81 118 ALA A C 1
ATOM 981 O O . ALA A 1 118 ? -14.862 5.360 15.530 1.00 87.81 118 ALA A O 1
ATOM 982 N N . GLU A 1 119 ? -12.770 6.181 15.561 1.00 87.62 119 GLU A N 1
ATOM 983 C CA . GLU A 1 119 ? -12.745 6.526 16.990 1.00 87.62 119 GLU A CA 1
ATOM 984 C C . GLU A 1 119 ? -13.825 7.554 17.333 1.00 87.62 119 GLU A C 1
ATOM 986 O O . GLU A 1 119 ? -14.624 7.337 18.241 1.00 87.62 119 GLU A O 1
ATOM 991 N N . PHE A 1 120 ? -13.934 8.613 16.529 1.00 88.88 120 PHE A N 1
ATOM 992 C CA . PHE A 1 120 ? -14.981 9.617 16.688 1.00 88.88 120 PHE A CA 1
ATOM 993 C C . PHE A 1 120 ? -16.392 9.008 16.654 1.00 88.88 120 PHE A C 1
ATOM 995 O O . PHE A 1 120 ? -17.223 9.316 17.507 1.00 88.88 120 PHE A O 1
ATOM 1002 N N . PHE A 1 121 ? -16.680 8.129 15.691 1.00 87.94 121 PHE A N 1
ATOM 1003 C CA . PHE A 1 121 ? -17.986 7.479 15.601 1.00 87.94 121 PHE A CA 1
ATOM 1004 C C . PHE A 1 121 ? -18.210 6.450 16.718 1.00 87.94 121 PHE A C 1
ATOM 1006 O O . PHE A 1 121 ? -19.350 6.285 17.139 1.00 87.94 121 PHE A O 1
ATOM 1013 N N . VAL A 1 122 ? -17.170 5.786 17.237 1.00 90.19 122 VAL A N 1
ATOM 1014 C CA . VAL A 1 122 ? -17.293 4.943 18.441 1.00 90.19 122 VAL A CA 1
ATOM 1015 C C . VAL A 1 122 ? -17.774 5.785 19.621 1.00 90.19 122 VAL A C 1
ATOM 1017 O O . VAL A 1 122 ? -18.776 5.432 20.244 1.00 90.19 122 VAL A O 1
ATOM 1020 N N . ASP A 1 123 ? -17.120 6.915 19.883 1.00 87.19 123 ASP A N 1
ATOM 1021 C CA . ASP A 1 123 ? -17.475 7.799 20.996 1.00 87.19 123 ASP A CA 1
ATOM 1022 C C . ASP A 1 123 ? -18.871 8.406 20.825 1.00 87.19 123 ASP A C 1
ATOM 1024 O O . ASP A 1 123 ? -19.641 8.486 21.783 1.00 87.19 123 ASP A O 1
ATOM 1028 N N . LEU A 1 124 ? -19.232 8.772 19.592 1.00 85.62 124 LEU A N 1
ATOM 1029 C CA . LEU A 1 124 ? -20.555 9.295 19.260 1.00 85.62 124 LEU A CA 1
ATOM 1030 C C . LEU A 1 124 ? -21.661 8.273 19.551 1.00 85.62 124 LEU A C 1
ATOM 1032 O O . LEU A 1 124 ? -22.679 8.598 20.157 1.00 85.62 124 LEU A O 1
ATOM 1036 N N . VAL A 1 125 ? -21.458 7.018 19.146 1.00 86.19 125 VAL A N 1
ATOM 1037 C CA . VAL A 1 125 ? -22.448 5.955 19.351 1.00 86.19 125 VAL A CA 1
ATOM 1038 C C . VAL A 1 125 ? -22.600 5.594 20.830 1.00 86.19 125 VAL A C 1
ATOM 1040 O O . VAL A 1 125 ? -23.693 5.224 21.252 1.00 86.19 125 VAL A O 1
ATOM 1043 N N . LEU A 1 126 ? -21.543 5.738 21.636 1.00 83.19 126 LEU A N 1
ATOM 1044 C CA . LEU A 1 126 ? -21.612 5.512 23.084 1.00 83.19 126 LEU A CA 1
ATOM 1045 C C . LEU A 1 126 ? -22.514 6.522 23.811 1.00 83.19 126 LEU A C 1
ATOM 1047 O O . LEU A 1 126 ? -23.073 6.183 24.854 1.00 83.19 126 LEU A O 1
ATOM 1051 N N . GLN A 1 127 ? -22.664 7.738 23.280 1.00 80.56 127 GLN A N 1
ATOM 1052 C CA . GLN A 1 127 ? -23.507 8.779 23.879 1.00 80.56 127 GLN A CA 1
ATOM 1053 C C . GLN A 1 127 ? -25.003 8.554 23.619 1.00 80.56 127 GLN A C 1
ATOM 1055 O O . GLN A 1 127 ? -25.842 8.996 24.404 1.00 80.56 127 GLN A O 1
ATOM 1060 N N . GLU A 1 128 ? -25.353 7.852 22.540 1.00 77.75 128 GLU A N 1
ATOM 1061 C CA . GLU A 1 128 ? -26.736 7.670 22.109 1.00 77.75 128 GLU A CA 1
ATOM 1062 C C . GLU A 1 128 ? -27.314 6.344 22.626 1.00 77.75 128 GLU A C 1
ATOM 1064 O O . GLU A 1 128 ? -27.021 5.255 22.124 1.00 77.75 128 GLU A O 1
ATOM 1069 N N . TYR A 1 129 ? -28.214 6.436 23.608 1.00 79.00 129 TYR A N 1
ATOM 1070 C CA . TYR A 1 129 ? -28.873 5.267 24.200 1.00 79.00 129 TYR A CA 1
ATOM 1071 C C . TYR A 1 129 ? -29.647 4.436 23.163 1.00 79.00 129 TYR A C 1
ATOM 1073 O O . TYR A 1 129 ? -29.672 3.205 23.240 1.00 79.00 129 TYR A O 1
ATOM 1081 N N . SER A 1 130 ? -30.227 5.089 22.151 1.00 77.00 130 SER A N 1
ATOM 1082 C CA . SER A 1 130 ? -31.039 4.440 21.113 1.00 77.00 130 SER A CA 1
ATOM 1083 C C . SER A 1 130 ? -30.267 3.395 20.298 1.00 77.00 130 SER A C 1
ATOM 1085 O O . SER A 1 130 ? -30.869 2.478 19.739 1.00 77.00 130 SER A O 1
ATOM 1087 N N . LEU A 1 131 ? -28.933 3.485 20.250 1.00 76.62 131 LEU A N 1
ATOM 1088 C CA . LEU A 1 131 ? -28.085 2.561 19.495 1.00 76.62 131 LEU A CA 1
ATOM 1089 C C . LEU A 1 131 ? -27.745 1.273 20.263 1.00 76.62 131 LEU A C 1
ATOM 1091 O O . LEU A 1 131 ? -27.286 0.311 19.644 1.00 76.62 131 LEU A O 1
ATOM 1095 N N . GLN A 1 132 ? -28.065 1.185 21.562 1.00 79.00 132 GLN A N 1
ATOM 1096 C CA . GLN A 1 132 ? -27.899 -0.047 22.352 1.00 79.00 132 GLN A CA 1
ATOM 1097 C C . GLN A 1 132 ? -28.805 -1.199 21.893 1.00 79.00 132 GLN A C 1
ATOM 1099 O O . GLN A 1 132 ? -28.549 -2.356 22.225 1.00 79.00 132 GLN A O 1
ATOM 1104 N N . VAL A 1 133 ? -29.858 -0.910 21.119 1.00 86.56 133 VAL A N 1
ATOM 1105 C CA . VAL A 1 133 ? -30.740 -1.943 20.550 1.00 86.56 133 VAL A CA 1
ATOM 1106 C C .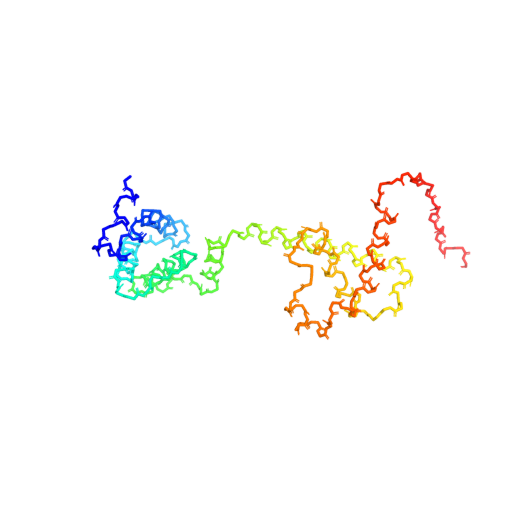 VAL A 1 133 ? -30.012 -2.835 19.534 1.00 86.56 133 VAL A C 1
ATOM 1108 O O . VAL A 1 133 ? -30.428 -3.967 19.279 1.00 86.56 133 VAL A O 1
ATOM 1111 N N . TYR A 1 134 ? -28.912 -2.344 18.954 1.00 86.19 134 TYR A N 1
ATOM 1112 C CA . TYR A 1 134 ? -28.138 -3.057 17.948 1.00 86.19 134 TYR A CA 1
ATOM 1113 C C . TYR A 1 134 ? -27.011 -3.876 18.578 1.00 86.19 134 TYR A C 1
ATOM 1115 O O . TYR A 1 134 ? -26.409 -3.512 19.586 1.00 86.19 134 TYR A O 1
ATOM 1123 N N . ARG A 1 135 ? -26.679 -5.008 17.947 1.00 87.31 135 ARG A N 1
ATOM 1124 C CA . ARG A 1 135 ? -25.538 -5.821 18.383 1.00 87.31 135 ARG A CA 1
ATOM 1125 C C . ARG A 1 135 ? -24.234 -5.034 18.201 1.00 87.31 135 ARG A C 1
ATOM 1127 O O . ARG A 1 135 ? -24.069 -4.427 17.142 1.00 87.31 135 ARG A O 1
ATOM 1134 N N . PRO A 1 136 ? -23.259 -5.150 19.122 1.00 88.12 136 PRO A N 1
ATOM 1135 C CA . PRO A 1 136 ? -21.970 -4.464 18.999 1.00 88.12 136 PRO A CA 1
ATOM 1136 C C . PRO A 1 136 ? -21.255 -4.721 17.665 1.00 88.12 136 PRO A C 1
ATOM 1138 O O . PRO A 1 136 ? -20.621 -3.826 17.120 1.00 88.12 136 PRO A O 1
ATOM 1141 N N . SER A 1 137 ? -21.405 -5.917 17.084 1.00 90.81 137 SER A N 1
ATOM 1142 C CA . SER A 1 137 ? -20.832 -6.237 15.770 1.00 90.81 137 SER A CA 1
ATOM 1143 C C . SER A 1 137 ? -21.515 -5.513 14.603 1.00 90.81 137 SER A C 1
ATOM 1145 O O . SER A 1 137 ? -20.841 -5.143 13.646 1.00 90.81 137 SER A O 1
ATOM 1147 N N . VAL A 1 138 ? -22.825 -5.259 14.688 1.00 89.94 138 VAL A N 1
ATOM 1148 C CA . VAL A 1 138 ? -23.578 -4.473 13.690 1.00 89.94 138 VAL A CA 1
ATOM 1149 C C . VAL A 1 138 ? -23.270 -2.982 13.838 1.00 89.94 138 VAL A C 1
ATOM 1151 O O . VAL A 1 138 ? -23.127 -2.279 12.839 1.00 89.94 138 VAL A O 1
ATOM 1154 N N . VAL A 1 139 ? -23.096 -2.510 15.074 1.00 90.19 139 VAL A N 1
ATOM 1155 C CA . VAL A 1 139 ? -22.648 -1.144 15.370 1.00 90.19 139 VAL A CA 1
ATOM 1156 C C . VAL A 1 139 ? -21.245 -0.906 14.815 1.00 90.19 139 VAL A C 1
ATOM 1158 O O . VAL A 1 139 ? -21.036 0.059 14.090 1.00 90.19 139 VAL A O 1
ATOM 1161 N N . ALA A 1 140 ? -20.302 -1.820 15.060 1.00 88.88 140 ALA A N 1
ATOM 1162 C CA . ALA A 1 140 ? -18.950 -1.733 14.511 1.00 88.88 140 ALA A CA 1
ATOM 1163 C C . ALA A 1 140 ? -18.955 -1.701 12.972 1.00 88.88 140 ALA A C 1
ATOM 1165 O O . ALA A 1 140 ? -18.284 -0.866 12.369 1.00 88.88 140 ALA A O 1
ATOM 1166 N N . ALA A 1 141 ? -19.763 -2.551 12.325 1.00 89.69 141 ALA A N 1
ATOM 1167 C CA . ALA A 1 141 ? -19.936 -2.514 10.872 1.00 89.69 141 ALA A CA 1
ATOM 1168 C C . ALA A 1 141 ? -20.518 -1.17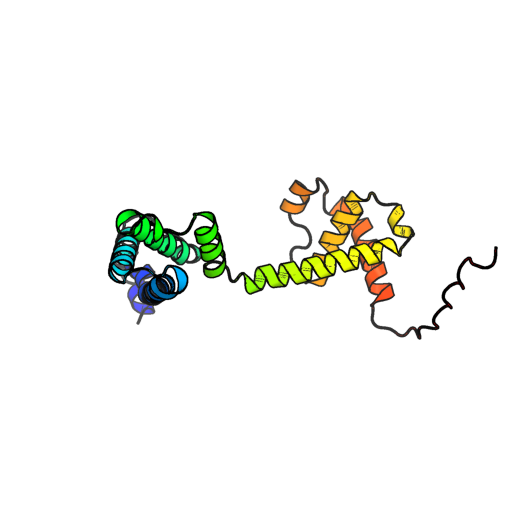2 10.389 1.00 89.69 141 ALA A C 1
ATOM 1170 O O . ALA A 1 141 ? -20.068 -0.630 9.382 1.00 89.69 141 ALA A O 1
ATOM 1171 N N . SER A 1 142 ? -21.466 -0.598 11.131 1.00 89.75 142 SER A N 1
ATOM 1172 C CA . SER A 1 142 ? -22.076 0.701 10.818 1.00 89.75 142 SER A CA 1
ATOM 1173 C C . SER A 1 142 ? -21.093 1.861 10.968 1.00 89.75 142 SER A C 1
ATOM 1175 O O . SER A 1 142 ? -21.076 2.751 10.122 1.00 89.75 142 SER A O 1
ATOM 1177 N N . ILE A 1 143 ? -20.234 1.820 11.990 1.00 90.62 143 ILE A N 1
ATOM 1178 C CA . ILE A 1 143 ? -19.149 2.786 12.210 1.00 90.62 143 ILE A CA 1
ATOM 1179 C C . ILE A 1 143 ? -18.164 2.754 11.042 1.00 90.62 143 ILE A C 1
ATOM 1181 O O . ILE A 1 143 ? -17.814 3.805 10.513 1.00 90.62 143 ILE A O 1
ATOM 1185 N N . LEU A 1 144 ? -17.779 1.563 10.569 1.00 88.31 144 LEU A N 1
ATOM 1186 C CA . LEU A 1 144 ? -16.920 1.439 9.390 1.00 88.31 144 LEU A CA 1
ATOM 1187 C C . LEU A 1 144 ? -17.554 2.123 8.170 1.00 88.31 144 LEU A C 1
ATOM 1189 O O . LEU A 1 144 ? -16.889 2.878 7.466 1.00 88.31 144 LEU A O 1
ATOM 1193 N N . VAL A 1 145 ? -18.849 1.916 7.932 1.00 87.25 145 VAL A N 1
ATOM 1194 C CA . VAL A 1 145 ? -19.562 2.561 6.816 1.00 87.25 145 VAL A CA 1
ATOM 1195 C C . VAL A 1 145 ? -19.676 4.076 7.011 1.00 87.25 145 VAL A C 1
ATOM 1197 O O . VAL A 1 145 ? -19.489 4.828 6.053 1.00 87.25 145 VAL A O 1
ATOM 1200 N N . ALA A 1 146 ? -19.923 4.541 8.237 1.00 88.12 146 ALA A N 1
ATOM 1201 C CA . ALA A 1 146 ? -19.980 5.961 8.575 1.00 88.12 146 ALA A CA 1
ATOM 1202 C C . ALA A 1 146 ? -18.637 6.666 8.341 1.00 88.12 146 ALA A C 1
ATOM 1204 O O . ALA A 1 146 ? -18.609 7.699 7.669 1.00 88.12 146 ALA A O 1
ATOM 1205 N N . SER A 1 147 ? -17.521 6.067 8.765 1.00 87.88 147 SER A N 1
ATOM 1206 C CA . SER A 1 147 ? -16.172 6.582 8.492 1.00 87.88 147 SER A CA 1
ATOM 1207 C C . SER A 1 147 ? -15.882 6.662 6.993 1.00 87.88 147 SER A C 1
ATOM 1209 O O . SER A 1 147 ? -15.351 7.663 6.512 1.00 87.88 147 SER A O 1
ATOM 1211 N N . ARG A 1 148 ? -16.296 5.648 6.217 1.00 85.12 148 ARG A N 1
ATOM 1212 C CA . ARG A 1 148 ? -16.164 5.656 4.746 1.00 85.12 148 ARG A CA 1
ATOM 1213 C C . ARG A 1 148 ? -16.966 6.789 4.110 1.00 85.12 148 ARG A C 1
ATOM 1215 O O . ARG A 1 148 ? -16.458 7.448 3.204 1.00 85.12 148 ARG A O 1
ATOM 1222 N N . LYS A 1 149 ? -18.192 7.034 4.586 1.00 85.12 149 LYS A N 1
ATOM 1223 C CA . LYS A 1 149 ? -19.050 8.119 4.088 1.00 85.12 149 LYS A CA 1
ATOM 1224 C C . LYS A 1 149 ? -18.487 9.497 4.429 1.00 85.12 149 LYS A C 1
ATOM 1226 O O . LYS A 1 149 ? -18.481 10.360 3.557 1.00 85.12 149 LYS A O 1
ATOM 1231 N N . ALA A 1 150 ? -17.980 9.687 5.647 1.00 82.06 150 ALA A N 1
ATOM 1232 C CA . ALA A 1 150 ? -17.358 10.940 6.078 1.00 82.06 150 ALA A CA 1
ATOM 1233 C C . ALA A 1 150 ? -16.117 11.298 5.240 1.00 82.06 150 ALA A C 1
ATOM 1235 O O . ALA A 1 150 ? -15.897 12.465 4.930 1.00 82.06 150 ALA A O 1
ATOM 1236 N N . LEU A 1 151 ? -15.362 10.288 4.800 1.00 78.56 151 LEU A N 1
ATOM 1237 C CA . LEU A 1 151 ? -14.200 10.439 3.918 1.00 78.56 151 LEU A CA 1
ATOM 1238 C C . LEU A 1 151 ? -14.539 10.501 2.419 1.00 78.56 151 LEU A C 1
ATOM 1240 O O . LEU A 1 151 ? -13.637 10.595 1.590 1.00 78.56 151 LEU A O 1
ATOM 1244 N N . GLY A 1 152 ? -15.819 10.413 2.039 1.00 75.88 152 GLY A N 1
ATOM 1245 C CA . GLY A 1 152 ? -16.236 10.416 0.633 1.00 75.88 152 GLY A CA 1
ATOM 1246 C C . GLY A 1 152 ? -15.791 9.180 -0.161 1.00 75.88 152 GLY A C 1
ATOM 1247 O O . GLY A 1 152 ? -15.720 9.223 -1.391 1.00 75.88 152 GLY A O 1
ATOM 1248 N N . VAL A 1 153 ? -15.485 8.068 0.515 1.00 74.44 153 VAL A N 1
ATOM 1249 C CA . VAL A 1 153 ? -15.020 6.833 -0.127 1.00 74.44 153 VAL A CA 1
ATOM 1250 C C . VAL A 1 153 ? -16.200 6.115 -0.777 1.00 74.44 153 VAL A C 1
ATOM 1252 O O . VAL A 1 153 ? -17.154 5.721 -0.109 1.00 74.44 153 VAL A O 1
ATOM 1255 N N . THR A 1 154 ? -16.106 5.879 -2.087 1.00 70.25 154 THR A N 1
ATOM 1256 C CA . THR A 1 154 ? -17.088 5.098 -2.850 1.00 70.25 154 THR A CA 1
ATOM 1257 C C . THR A 1 154 ? -16.446 3.827 -3.418 1.00 70.25 154 THR A C 1
ATOM 1259 O O . THR A 1 154 ? -15.274 3.848 -3.801 1.00 70.25 154 THR A O 1
ATOM 1262 N N . PRO A 1 155 ? -17.167 2.695 -3.468 1.00 74.62 155 PRO A N 1
ATOM 1263 C CA . PRO A 1 155 ? -18.504 2.453 -2.914 1.00 74.62 155 PRO A CA 1
ATOM 1264 C C . PRO A 1 155 ? -18.502 2.350 -1.373 1.00 74.62 155 PRO 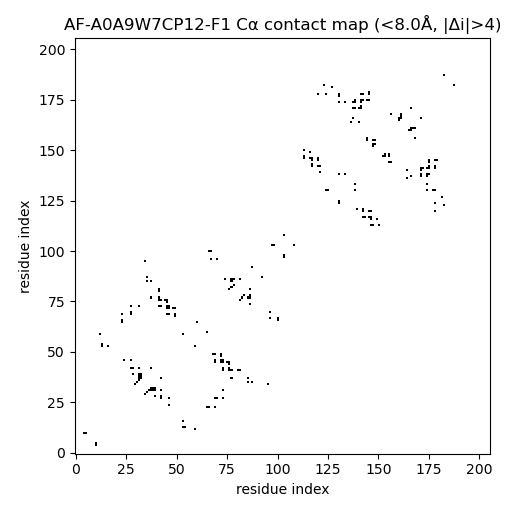A C 1
ATOM 1266 O O . PRO A 1 155 ? -17.492 1.986 -0.756 1.00 74.62 155 PRO A O 1
ATOM 1269 N N . LEU A 1 156 ? -19.644 2.684 -0.756 1.00 74.81 156 LEU A N 1
ATOM 1270 C CA . LEU A 1 156 ? -19.810 2.703 0.704 1.00 74.81 156 LEU A CA 1
ATOM 1271 C C . LEU A 1 156 ? -19.695 1.295 1.297 1.00 74.81 156 LEU A C 1
ATOM 1273 O O . LEU A 1 156 ? -18.909 1.089 2.221 1.00 74.81 156 LEU A O 1
ATOM 1277 N N . TRP A 1 157 ? -20.398 0.327 0.709 1.00 81.06 157 TRP A N 1
ATOM 1278 C CA . TRP A 1 157 ? -20.285 -1.093 1.027 1.00 81.06 157 TRP A CA 1
ATOM 1279 C C . TRP A 1 157 ? -19.542 -1.823 -0.097 1.00 81.06 157 TRP A C 1
ATOM 1281 O O . TRP A 1 157 ? -19.796 -1.575 -1.275 1.00 81.06 157 TRP A O 1
ATOM 1291 N N . ARG A 1 158 ? -18.597 -2.698 0.259 1.00 79.44 158 ARG A N 1
ATOM 1292 C CA . ARG A 1 158 ? -17.874 -3.555 -0.691 1.00 79.44 158 ARG A CA 1
ATOM 1293 C C . ARG A 1 158 ? -18.076 -5.019 -0.334 1.00 79.44 158 ARG A C 1
ATOM 1295 O O . ARG A 1 158 ? -18.244 -5.337 0.840 1.00 79.44 158 ARG A O 1
ATOM 1302 N N . ASP A 1 159 ? -17.957 -5.898 -1.321 1.00 77.19 159 ASP A N 1
ATOM 1303 C CA . ASP A 1 159 ? -18.100 -7.341 -1.119 1.00 77.19 159 ASP A CA 1
ATOM 1304 C C . ASP A 1 159 ? -17.079 -7.893 -0.111 1.00 77.19 159 ASP A C 1
ATOM 1306 O O . ASP A 1 159 ? -17.395 -8.807 0.649 1.00 77.19 159 ASP A O 1
ATOM 1310 N N . GLU A 1 160 ? -15.883 -7.294 -0.006 1.00 77.38 160 GLU A N 1
ATOM 1311 C CA . GLU A 1 160 ? -14.903 -7.709 1.005 1.00 77.38 160 GLU A CA 1
ATOM 1312 C C . GLU A 1 160 ? -15.381 -7.427 2.438 1.00 77.38 160 GLU A C 1
ATOM 1314 O O . GLU A 1 160 ? -15.059 -8.187 3.350 1.00 77.38 160 GLU A O 1
ATOM 1319 N N . LEU A 1 161 ? -16.180 -6.371 2.651 1.00 77.44 161 LEU A N 1
ATOM 1320 C CA . LEU A 1 161 ? -16.780 -6.094 3.961 1.00 77.44 161 LEU A CA 1
ATOM 1321 C C . LEU A 1 161 ? -17.834 -7.144 4.310 1.00 77.44 161 LEU A C 1
ATOM 1323 O O . LEU A 1 161 ? -17.891 -7.561 5.468 1.00 77.44 161 LEU A O 1
ATOM 1327 N N . SER A 1 162 ? -18.607 -7.626 3.332 1.00 82.94 162 SER A N 1
ATOM 1328 C CA . SER A 1 162 ? -19.551 -8.729 3.550 1.00 82.94 162 SER A CA 1
ATOM 1329 C C . SER A 1 162 ? -18.822 -10.016 3.936 1.00 82.94 162 SER A C 1
ATOM 1331 O O . SER A 1 162 ? -19.224 -10.701 4.872 1.00 82.94 162 SER A O 1
ATOM 1333 N N . VAL A 1 163 ? -17.703 -10.321 3.267 1.00 81.94 163 VAL A N 1
ATOM 1334 C CA . VAL A 1 163 ? -16.888 -11.512 3.563 1.00 81.94 163 VAL A CA 1
ATOM 1335 C C . VAL A 1 163 ? -16.264 -11.440 4.960 1.00 81.94 163 VAL A C 1
ATOM 1337 O O . VAL A 1 163 ? -16.226 -12.449 5.661 1.00 81.94 163 VAL A O 1
ATOM 1340 N N . LEU A 1 164 ? -15.790 -10.263 5.382 1.00 80.56 164 LEU A N 1
ATOM 1341 C CA . LEU A 1 164 ? -15.128 -10.084 6.679 1.00 80.56 164 LEU A CA 1
ATOM 1342 C C . LEU A 1 164 ? -16.105 -10.002 7.856 1.00 80.56 164 LEU A C 1
ATOM 1344 O O . LEU A 1 164 ? -15.848 -10.578 8.910 1.00 80.56 164 LEU A O 1
ATOM 1348 N N . THR A 1 165 ? -17.201 -9.259 7.701 1.00 83.81 165 THR A N 1
ATOM 1349 C CA . THR A 1 165 ? -18.160 -9.017 8.793 1.00 83.81 165 THR A CA 1
ATOM 1350 C C . THR A 1 165 ? -19.257 -10.075 8.862 1.00 83.81 165 THR A C 1
ATOM 1352 O O . THR A 1 165 ? -19.886 -10.230 9.908 1.00 83.81 165 THR A O 1
ATOM 1355 N N . GLY A 1 166 ? -19.494 -10.801 7.765 1.00 85.12 166 GLY A N 1
ATOM 1356 C CA . GLY A 1 166 ? -20.604 -11.741 7.631 1.00 85.12 166 GLY A CA 1
ATOM 1357 C C . GLY A 1 166 ? -21.978 -11.072 7.525 1.00 85.12 166 GLY A C 1
ATOM 1358 O O . GLY A 1 166 ? -22.985 -11.771 7.610 1.00 85.12 166 GLY A O 1
ATOM 1359 N N . TYR A 1 167 ? -22.031 -9.745 7.369 1.00 87.06 167 TYR A N 1
ATOM 1360 C CA . TYR A 1 167 ? -23.269 -8.982 7.225 1.00 87.06 167 TYR A CA 1
ATOM 1361 C C . TYR A 1 167 ? -23.440 -8.455 5.804 1.00 87.06 167 TYR A C 1
ATOM 1363 O O . TYR A 1 167 ? -22.468 -8.112 5.139 1.00 87.06 167 TYR A O 1
ATOM 1371 N N . ASP A 1 168 ? -24.689 -8.330 5.370 1.00 86.75 168 ASP A N 1
ATOM 1372 C CA . ASP A 1 168 ? -25.033 -7.637 4.130 1.00 86.75 168 ASP A CA 1
ATOM 1373 C C . ASP A 1 168 ? -25.342 -6.157 4.386 1.00 86.75 168 ASP A C 1
ATOM 1375 O O . ASP A 1 168 ? -25.836 -5.781 5.453 1.00 86.75 168 ASP A O 1
ATOM 1379 N N . GLU A 1 169 ? -25.169 -5.318 3.358 1.00 84.50 169 GLU A N 1
ATOM 1380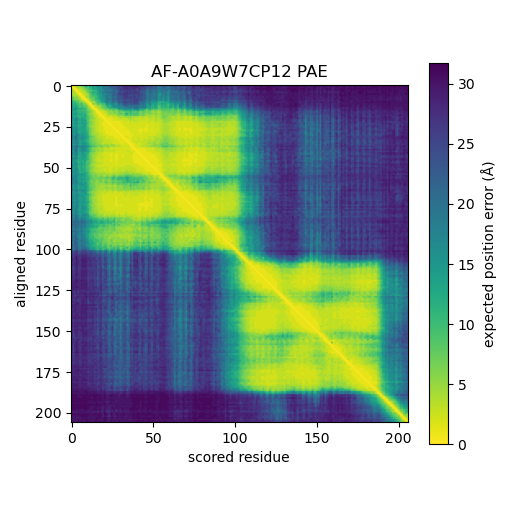 C CA . GLU A 1 169 ? -25.489 -3.881 3.398 1.00 84.50 169 GLU A CA 1
ATOM 1381 C C . GLU A 1 169 ? -26.891 -3.615 3.975 1.00 84.50 169 GLU A C 1
ATOM 1383 O O . GLU A 1 169 ? -27.076 -2.739 4.815 1.00 84.50 169 GLU A O 1
ATOM 1388 N N . LYS A 1 170 ? -27.879 -4.435 3.595 1.00 87.56 170 LYS A N 1
ATOM 1389 C CA . LYS A 1 170 ? -29.272 -4.313 4.054 1.00 87.56 170 LYS A CA 1
ATOM 1390 C C . LYS A 1 170 ? -29.440 -4.538 5.557 1.00 87.56 170 LYS A C 1
ATOM 1392 O O . LYS A 1 170 ? -30.364 -3.989 6.148 1.00 87.56 170 LYS A O 1
ATOM 1397 N N . GLN A 1 171 ? -28.592 -5.367 6.162 1.00 85.81 171 GLN A N 1
ATOM 1398 C CA . GLN A 1 171 ? -28.647 -5.677 7.592 1.00 85.81 171 GLN A CA 1
ATOM 1399 C C . GLN A 1 171 ? -27.985 -4.581 8.431 1.00 85.81 171 GLN A C 1
ATOM 1401 O O . GLN A 1 171 ? -28.394 -4.346 9.565 1.00 85.81 171 GLN A O 1
ATOM 1406 N N . VAL A 1 172 ? -26.986 -3.901 7.865 1.00 88.19 172 VAL A N 1
ATOM 1407 C CA . VAL A 1 172 ? -26.248 -2.811 8.519 1.00 88.19 172 VAL A CA 1
ATOM 1408 C C . VAL A 1 172 ? -26.944 -1.459 8.316 1.00 88.19 172 VAL A C 1
ATOM 1410 O O . VAL A 1 172 ? -26.893 -0.609 9.201 1.00 88.19 172 VAL A O 1
ATOM 1413 N N . ALA A 1 173 ? -27.658 -1.275 7.200 1.00 87.44 173 ALA A N 1
ATOM 1414 C CA . ALA A 1 173 ? -28.293 -0.013 6.813 1.00 87.44 173 ALA A CA 1
ATOM 1415 C C . ALA A 1 173 ? -29.147 0.665 7.908 1.00 87.44 173 ALA A C 1
ATOM 1417 O O . ALA A 1 173 ? -28.973 1.869 8.087 1.00 87.44 173 ALA A O 1
ATOM 1418 N N . PRO A 1 174 ? -30.008 -0.036 8.679 1.00 88.75 174 PRO A N 1
ATOM 1419 C CA . PRO A 1 174 ? -30.816 0.611 9.720 1.00 88.75 174 PRO A CA 1
ATOM 1420 C C . PRO A 1 174 ? -29.972 1.198 10.858 1.00 88.75 174 PRO A C 1
ATOM 1422 O O . PRO A 1 174 ? -30.253 2.289 11.349 1.00 88.75 174 PRO A O 1
ATOM 1425 N N . CYS A 1 175 ? -28.911 0.489 11.258 1.00 87.81 175 CYS A N 1
ATOM 1426 C CA . CYS A 1 175 ? -28.000 0.948 12.302 1.00 87.81 175 CYS A CA 1
ATOM 1427 C C . CYS A 1 175 ? -27.128 2.096 11.780 1.00 87.81 175 CYS A C 1
ATOM 1429 O O . CYS A 1 175 ? -27.041 3.140 12.418 1.00 87.81 175 CYS A O 1
ATOM 1431 N N . PHE A 1 176 ? -26.584 1.962 10.570 1.00 90.38 176 PHE A N 1
ATOM 1432 C CA . PHE A 1 176 ? -25.848 3.029 9.898 1.00 90.38 176 PHE A CA 1
ATOM 1433 C C . PHE A 1 176 ? -26.675 4.315 9.738 1.00 90.38 176 PHE A C 1
ATOM 1435 O O . PHE A 1 176 ? -26.159 5.402 9.991 1.00 90.38 176 PHE A O 1
ATOM 1442 N N . GLN A 1 177 ? -27.952 4.207 9.363 1.00 89.38 177 GLN A N 1
ATOM 1443 C CA . GLN A 1 177 ? -28.835 5.362 9.227 1.00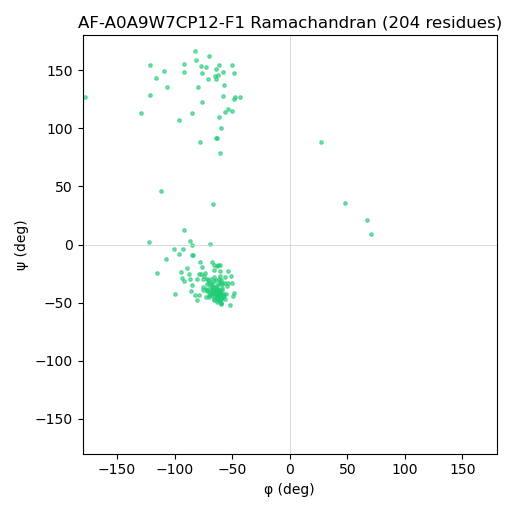 89.38 177 GLN A CA 1
ATOM 1444 C C . GLN A 1 177 ? -29.034 6.073 10.569 1.00 89.38 177 GLN A C 1
ATOM 1446 O O . GLN A 1 177 ? -28.879 7.287 10.626 1.00 89.38 177 GLN A O 1
ATOM 1451 N N . ALA A 1 178 ? -29.278 5.328 11.650 1.00 87.12 178 ALA A N 1
ATOM 1452 C CA . ALA A 1 178 ? -29.415 5.904 12.987 1.00 87.12 178 ALA A CA 1
ATOM 1453 C C . ALA A 1 178 ? -28.124 6.608 13.461 1.00 87.12 178 ALA A C 1
ATOM 1455 O O . ALA A 1 178 ? -28.186 7.706 14.012 1.00 87.12 178 ALA A O 1
ATOM 1456 N N . VAL A 1 179 ? -26.949 6.021 13.194 1.00 87.25 179 VAL A N 1
ATOM 1457 C CA . VAL A 1 179 ? -25.643 6.650 13.480 1.00 87.25 179 VAL A CA 1
ATOM 1458 C C . VAL A 1 179 ? -25.472 7.946 12.684 1.00 87.25 179 VAL A C 1
ATOM 1460 O O . VAL A 1 179 ? -25.022 8.958 13.222 1.00 87.25 179 VAL A O 1
ATOM 1463 N N . TRP A 1 180 ? -25.834 7.931 11.400 1.00 88.44 180 TRP A N 1
ATOM 1464 C CA . TRP A 1 180 ? -25.666 9.082 10.518 1.00 88.44 180 TRP A CA 1
ATOM 1465 C C . TRP A 1 180 ? -26.646 10.220 10.834 1.00 88.44 180 TRP A C 1
ATOM 1467 O O . TRP A 1 180 ? -26.252 11.382 10.820 1.00 88.44 180 TRP A O 1
ATOM 1477 N N . GLU A 1 181 ? -27.896 9.902 11.170 1.00 87.00 181 GLU A N 1
ATOM 1478 C CA . GLU A 1 181 ? -28.895 10.880 11.619 1.00 87.00 181 GLU A CA 1
ATOM 1479 C C . GLU A 1 181 ? -28.462 11.561 12.920 1.00 87.00 181 GLU A C 1
ATOM 1481 O O . GLU A 1 181 ? -28.558 12.782 13.033 1.00 87.00 181 GLU A O 1
ATOM 1486 N N . HIS A 1 182 ? -27.922 10.800 13.878 1.00 85.00 182 HIS A N 1
ATOM 1487 C CA . HIS A 1 182 ? -27.380 11.369 15.111 1.00 85.00 182 HIS A CA 1
ATOM 1488 C C . HIS A 1 182 ? -26.165 12.272 14.828 1.00 85.00 182 HIS A C 1
ATOM 1490 O O . HIS A 1 182 ? -26.064 13.373 15.367 1.00 85.00 182 HIS A O 1
ATOM 1496 N N . PHE A 1 183 ? -25.274 11.867 13.920 1.00 85.88 183 PHE A N 1
ATOM 1497 C CA . PHE A 1 183 ? -24.167 12.717 13.475 1.00 85.88 183 PHE A CA 1
ATOM 1498 C C . PHE A 1 183 ? -24.653 14.037 12.853 1.00 85.88 183 PHE A C 1
ATOM 1500 O O . PHE A 1 183 ? -24.154 15.106 13.203 1.00 85.88 183 PHE A O 1
ATOM 1507 N N . GLU A 1 184 ? -25.659 13.998 11.979 1.00 85.31 184 GLU A N 1
ATOM 1508 C CA . GLU A 1 184 ? -26.237 15.206 11.377 1.00 85.31 184 GLU A CA 1
ATOM 1509 C C . GLU A 1 184 ? -27.005 16.066 12.391 1.00 85.31 184 GLU A C 1
ATOM 1511 O O . GLU A 1 184 ? -26.977 17.292 12.294 1.00 85.31 184 GLU A O 1
ATOM 1516 N N . ALA A 1 185 ? -27.656 15.467 13.388 1.00 82.06 185 ALA A N 1
ATOM 1517 C CA . ALA A 1 185 ? -28.336 16.204 14.451 1.00 82.06 185 ALA A CA 1
ATOM 1518 C C . ALA A 1 185 ? -27.352 16.959 15.361 1.00 82.06 185 ALA A C 1
ATOM 1520 O O . ALA A 1 185 ? -27.643 18.079 15.787 1.00 82.06 185 ALA A O 1
ATOM 1521 N N . THR A 1 186 ? -26.190 16.362 15.632 1.00 77.44 186 THR A N 1
ATOM 1522 C CA . THR A 1 186 ? -25.166 16.920 16.527 1.00 77.44 186 THR A CA 1
ATOM 1523 C C . THR A 1 186 ? -24.233 17.905 15.811 1.00 77.44 186 THR A C 1
ATOM 1525 O O . THR A 1 186 ? -23.827 18.904 16.405 1.00 77.44 186 THR A O 1
ATOM 1528 N N . PHE A 1 187 ? -23.920 17.676 14.528 1.00 76.19 187 PHE A N 1
ATOM 1529 C CA . PHE A 1 187 ? -22.918 18.450 13.771 1.00 76.19 187 PHE A CA 1
ATOM 1530 C C . PHE A 1 187 ? -23.451 19.127 12.494 1.00 76.19 187 PHE A C 1
ATOM 1532 O O . PHE A 1 187 ? -22.688 19.766 11.767 1.00 76.19 187 PHE A O 1
ATOM 1539 N N . GLY A 1 188 ? -24.747 19.011 12.195 1.00 68.12 188 GLY A N 1
ATOM 1540 C CA . GLY A 1 188 ? -25.375 19.638 11.032 1.00 68.12 188 GLY A CA 1
ATOM 1541 C C . GLY A 1 188 ? -25.478 21.169 11.131 1.00 68.12 188 GLY A C 1
ATOM 1542 O O . GLY A 1 188 ? -25.378 21.759 12.211 1.00 68.12 188 GLY A O 1
ATOM 1543 N N . PRO A 1 189 ? -25.701 21.868 10.004 1.00 61.59 189 PRO A N 1
ATOM 1544 C CA . PRO A 1 189 ? -25.737 23.322 9.988 1.00 61.59 189 PRO A CA 1
ATOM 1545 C C . PRO A 1 189 ? -27.074 23.850 10.533 1.00 61.59 189 PRO A C 1
ATOM 1547 O O . PRO A 1 189 ? -27.988 24.110 9.751 1.00 61.59 189 PRO A O 1
ATOM 1550 N N . ARG A 1 190 ? -27.184 24.054 11.860 1.00 49.66 190 ARG A N 1
ATOM 1551 C CA . ARG A 1 190 ? -27.916 25.188 12.477 1.00 49.66 190 ARG A CA 1
ATOM 1552 C C . ARG A 1 190 ? -27.862 25.236 14.012 1.00 49.66 190 ARG A C 1
ATOM 1554 O O . ARG A 1 190 ? -28.313 24.323 14.688 1.00 49.66 190 ARG A O 1
ATOM 1561 N N . ASN A 1 191 ? -27.440 26.407 14.507 1.00 45.06 191 ASN A N 1
ATOM 1562 C CA . ASN A 1 191 ? -27.906 27.115 15.708 1.00 45.06 191 ASN A CA 1
ATOM 1563 C C . ASN A 1 191 ? -28.502 26.263 16.841 1.00 45.06 191 ASN A C 1
ATOM 1565 O O . ASN A 1 191 ? -29.723 26.183 16.978 1.00 45.06 191 ASN A O 1
ATOM 1569 N N . LYS A 1 192 ? -27.653 25.791 17.752 1.00 42.88 192 LYS A N 1
ATOM 1570 C CA . LYS A 1 192 ? -28.021 25.710 19.167 1.00 42.88 192 LYS A CA 1
ATOM 1571 C C . LYS A 1 192 ? -26.918 26.369 19.982 1.00 42.88 192 LYS A C 1
ATOM 1573 O O . LYS A 1 192 ? -25.776 25.921 19.983 1.00 42.88 192 LYS A O 1
ATOM 1578 N N . THR A 1 193 ? -27.257 27.489 20.611 1.00 36.19 193 THR A N 1
ATOM 1579 C CA . THR A 1 193 ? -26.539 28.013 21.770 1.00 36.19 193 THR A CA 1
ATOM 1580 C C . THR A 1 193 ? -26.407 26.851 22.745 1.00 36.19 193 THR A C 1
ATOM 1582 O O . THR A 1 193 ? -27.418 26.336 23.215 1.00 36.19 193 THR A O 1
ATOM 1585 N N . TYR A 1 194 ? -25.180 26.401 22.995 1.00 38.59 194 TYR A N 1
ATOM 1586 C CA . TYR A 1 194 ? -24.900 25.560 24.148 1.00 38.59 194 TYR A CA 1
ATOM 1587 C C . TYR A 1 194 ? -25.192 26.416 25.386 1.00 38.59 194 TYR A C 1
ATOM 1589 O O . TYR A 1 194 ? -24.318 27.144 25.858 1.00 38.59 194 TYR A O 1
ATOM 1597 N N . GLU A 1 195 ? -26.419 26.365 25.905 1.00 38.44 195 GLU A N 1
ATOM 1598 C CA . GLU A 1 195 ? -26.546 26.381 27.357 1.00 38.44 195 GLU A CA 1
ATOM 1599 C C . GLU A 1 195 ? -25.816 25.116 27.800 1.00 38.44 195 GLU A C 1
ATOM 1601 O O . GLU A 1 195 ? -26.186 24.003 27.426 1.00 38.44 195 GLU A O 1
ATOM 1606 N N . ARG A 1 196 ? -24.656 25.302 28.439 1.00 42.97 196 ARG A N 1
ATOM 1607 C CA . ARG A 1 196 ? -24.005 24.212 29.156 1.00 42.97 196 ARG A CA 1
ATOM 1608 C C . ARG A 1 196 ? -25.014 23.797 30.209 1.00 42.97 196 ARG A C 1
ATOM 1610 O O . ARG A 1 196 ? -25.133 24.495 31.208 1.00 42.97 196 ARG A O 1
ATOM 1617 N N . ASP A 1 197 ? -25.740 22.717 29.954 1.00 42.56 197 ASP A N 1
ATOM 1618 C CA . ASP A 1 197 ? -26.382 21.992 31.033 1.00 42.56 197 ASP A CA 1
ATOM 1619 C C . ASP A 1 197 ? -25.271 21.672 32.028 1.00 42.56 197 ASP A C 1
ATOM 1621 O O . ASP A 1 197 ? -24.250 21.063 31.684 1.00 42.56 197 ASP A O 1
ATOM 1625 N N . ASP A 1 198 ? -25.426 22.248 33.215 1.00 46.91 198 ASP A N 1
ATOM 1626 C CA . ASP A 1 198 ? -24.475 22.167 34.300 1.00 46.91 198 ASP A CA 1
ATOM 1627 C C . ASP A 1 198 ? -24.078 20.706 34.495 1.00 46.91 198 ASP A C 1
ATOM 1629 O O . ASP A 1 198 ? -24.929 19.828 34.670 1.00 46.91 198 ASP A O 1
ATOM 1633 N N . SER A 1 199 ? -22.768 20.441 34.446 1.00 44.62 199 SER A N 1
ATOM 1634 C CA . SER A 1 199 ? -22.211 19.168 34.885 1.00 44.62 199 SER A CA 1
ATOM 1635 C C . SER A 1 199 ? -22.890 18.791 36.201 1.00 44.62 199 SER A C 1
ATOM 1637 O O . SER A 1 199 ? -22.872 19.627 37.111 1.00 44.62 199 SER A O 1
ATOM 1639 N N . PRO A 1 200 ? -23.469 17.584 36.346 1.00 49.03 200 PRO A N 1
ATOM 1640 C CA . PRO A 1 200 ? -24.009 17.175 37.627 1.00 49.03 200 PRO A CA 1
ATOM 1641 C C . PRO A 1 200 ? -22.873 17.286 38.641 1.00 49.03 200 PRO A C 1
ATOM 1643 O O . PRO A 1 200 ? -21.841 16.620 38.518 1.00 49.03 200 PRO A O 1
ATOM 1646 N N . SER A 1 201 ? -23.032 18.216 39.584 1.00 46.19 201 SER A N 1
ATOM 1647 C CA . SER A 1 201 ? -22.140 18.391 40.721 1.00 46.19 201 SER A CA 1
ATOM 1648 C C . SER A 1 201 ? -21.909 17.015 41.330 1.00 46.19 201 SER A C 1
ATOM 1650 O O . SER A 1 201 ? -22.864 16.266 41.544 1.00 46.19 201 SER A O 1
ATOM 1652 N N . GLY A 1 202 ? -20.633 16.655 41.480 1.00 39.66 202 GLY A N 1
ATOM 1653 C CA . GLY A 1 202 ? -20.206 15.295 41.777 1.00 39.66 202 GLY A CA 1
ATOM 1654 C C . GLY A 1 202 ? -20.949 14.676 42.959 1.00 39.66 202 GLY A C 1
ATOM 1655 O O . GLY A 1 202 ? -21.415 15.370 43.857 1.00 39.66 202 GLY A O 1
ATOM 1656 N N . VAL A 1 203 ? -21.002 13.345 42.954 1.00 56.56 203 VAL A N 1
ATOM 1657 C CA . VAL A 1 203 ? -21.652 12.454 43.936 1.00 56.56 203 VAL A CA 1
ATOM 1658 C C . VAL A 1 203 ? -20.969 12.497 45.322 1.00 56.56 203 VAL A C 1
ATOM 1660 O O . VAL A 1 203 ? -20.834 11.482 45.992 1.00 56.56 203 VAL A O 1
ATOM 1663 N N . ALA A 1 204 ? -20.465 13.658 45.739 1.00 48.84 204 ALA A N 1
ATOM 1664 C CA . ALA A 1 204 ? -19.849 13.884 47.040 1.00 48.84 204 ALA A CA 1
ATOM 1665 C C . ALA A 1 204 ? -20.877 14.207 48.142 1.00 48.84 204 ALA A C 1
ATOM 1667 O O . ALA A 1 204 ? -20.501 14.215 49.308 1.00 48.84 204 ALA A O 1
ATOM 1668 N N . ASP A 1 205 ? -22.150 14.420 47.786 1.00 44.38 205 ASP A N 1
ATOM 1669 C CA . ASP A 1 205 ? -23.230 14.770 48.721 1.00 44.38 205 ASP A CA 1
ATOM 1670 C C . ASP A 1 205 ? -24.286 13.650 48.872 1.00 44.38 205 ASP A C 1
ATOM 1672 O O . ASP A 1 205 ? -25.492 13.908 48.848 1.00 44.38 205 ASP A O 1
ATOM 1676 N N . PHE A 1 206 ? -23.840 12.398 49.037 1.00 43.12 206 PHE A N 1
ATOM 1677 C CA . PHE A 1 206 ? -24.660 11.300 49.571 1.00 43.12 206 PHE A CA 1
ATOM 1678 C C . PHE A 1 206 ? -23.973 10.627 50.759 1.00 43.12 206 PHE A C 1
ATOM 1680 O O . PHE A 1 206 ? -22.757 10.346 50.657 1.00 43.12 206 PHE A O 1
#

Organism: NCBI:txid1490495

Foldseek 3Di:
DVVVLVPDPPNDLLVVCVVCLVVLLVVLQCCCCPPLVHDVVLSVQLSVVLSVVSPDPDPDDDPLCSNVSSLVSSQVSCVVPNDPVSHDDPVSSVVVSCVVSDVCCVVVVLVVLLVVQLVVLVVLLVVDPVLVVDDPLLSSLLSSLRSCVVVVHPPSDDVVSCVVSVDDPVSSVVSNVVSVVSVCVVPNDDDDDPPPPDDPDDPPPD

Mean predicted aligned error: 16.95 Å

Secondary structure (DSSP, 8-state):
-HHHHTTSTT--THHHHHHHHHHHHHHHHHHHHHTS---HHHHHHHHHHHHHHHTSSSPPPPGGGHHHHHHHHHHHHHHHHS-TTTS--HHHHHHHHHHHHS-HHHHHHHHHHHHHHHHHHHHHHHH-GGGGGS-HHHHHHHHHHHHHHHTT-SSSS-HHHHHHH---HHHHHHHHHHHHHHHHHHHSSS------------TT--

pLDDT: mean 76.26, std 14.86, range [36.19, 94.5]

Sequence (206 aa):
MLRQELLRPDFSKHYEYLKYRQVLVDWMADVGETHLRMRKEYVHAAVGYLEKVLASDAPLPRKDRFQLLALSCLRMALKFLGTEEELPPMAEFWEMGNRMLLGAEIVDEAHEYYCKYAEFFVDLVLQEYSLQVYRPSVVAASILVASRKALGVTPLWRDELSVLTGYDEKQVAPCFQAVWEHFEATFGPRNKTYERDDSPSGVADF

Solvent-accessible surface area (backbone atoms only — not comparable to full-atom values): 12231 Å² total; per-residue (Å²): 118,75,79,67,54,73,73,42,95,79,59,52,74,60,63,64,54,57,78,47,43,64,64,51,51,57,48,47,49,49,45,28,50,76,76,56,66,45,58,68,69,41,42,54,49,12,50,54,50,43,52,56,61,64,66,39,97,63,83,78,75,61,77,90,45,50,63,59,50,47,50,50,24,42,52,48,24,37,70,75,73,45,53,80,84,66,48,68,55,69,68,59,50,48,54,54,47,48,57,73,75,39,72,42,67,62,54,52,49,52,46,51,52,39,49,55,39,35,54,52,43,53,58,54,51,72,72,40,73,82,57,68,80,50,55,70,70,47,47,51,54,17,32,54,37,48,26,30,53,76,70,68,45,78,71,62,74,52,72,68,54,31,70,74,69,73,46,52,68,82,74,30,43,67,55,30,49,55,54,49,52,50,50,45,72,77,71,45,100,69,93,72,83,79,73,75,74,72,74,79,75,68,90,79,86,120